Protein AF-A0A8K0LW72-F1 (afdb_monomer)

Foldseek 3Di:
DPDDPPPPAQDAWDADALALQLLVRDAAQDDCDDPSVSHHQEFDDPPQLCVVVVVVCCVVVVAPPRDADDCVVQQAPDDADRDSLQNGNQNDFWFNPCLRGCCVRPVVVVVVVGRGHRQKGKDKDKDADVVQLVCLVVVVDDQPCAQQNDNSRIGIWIKMWGFTKGQQVNVCVVVVHDSQVVLVCVCVVVPNPGVCSNVPPVRRIYRHSHGTDMDIHRPDPRCPPPPVDDDDDDDDDDCPDPPPPDDD

Structure (mmCIF, N/CA/C/O backbone):
data_AF-A0A8K0LW72-F1
#
_entry.id   AF-A0A8K0LW72-F1
#
loop_
_atom_site.group_PDB
_atom_site.id
_atom_site.type_symbol
_atom_site.label_atom_id
_atom_site.label_alt_id
_atom_site.label_comp_id
_atom_site.label_asym_id
_atom_site.label_entity_id
_atom_site.label_seq_id
_atom_site.pdbx_PDB_ins_code
_atom_site.Cartn_x
_atom_site.Cartn_y
_atom_site.Cartn_z
_atom_site.occupancy
_atom_site.B_iso_or_equiv
_atom_site.auth_seq_id
_atom_site.auth_comp_id
_atom_site.auth_asym_id
_atom_site.auth_atom_id
_atom_site.pdbx_PDB_model_num
ATOM 1 N N . LEU A 1 1 ? 22.027 7.246 -16.941 1.00 34.03 1 LEU A N 1
ATOM 2 C CA . LEU A 1 1 ? 22.374 5.876 -17.377 1.00 34.03 1 LEU A CA 1
ATOM 3 C C . LEU A 1 1 ? 21.959 4.897 -16.283 1.00 34.03 1 LEU A C 1
ATOM 5 O O . LEU A 1 1 ? 22.716 4.678 -15.352 1.00 34.03 1 LEU A O 1
ATOM 9 N N . THR A 1 2 ? 20.740 4.370 -16.348 1.00 42.34 2 THR A N 1
ATOM 10 C CA . THR A 1 2 ? 20.212 3.338 -15.430 1.00 42.34 2 THR A CA 1
ATOM 11 C C . THR A 1 2 ? 20.265 1.941 -16.051 1.00 42.34 2 THR A C 1
ATOM 13 O O . THR A 1 2 ? 19.521 1.049 -15.657 1.00 42.34 2 THR A O 1
ATOM 16 N N . THR A 1 3 ? 21.147 1.741 -17.028 1.00 42.56 3 THR A N 1
ATOM 17 C CA . THR A 1 3 ? 21.407 0.437 -17.630 1.00 42.56 3 THR A CA 1
ATOM 18 C C . THR A 1 3 ? 22.442 -0.282 -16.777 1.00 42.56 3 THR A C 1
ATOM 20 O O . THR A 1 3 ? 23.606 0.118 -16.726 1.00 42.56 3 THR A O 1
ATOM 23 N N . TYR A 1 4 ? 22.010 -1.323 -16.073 1.00 51.25 4 TYR A N 1
ATOM 24 C CA . TYR A 1 4 ? 22.925 -2.198 -15.346 1.00 51.25 4 TYR A CA 1
ATOM 25 C C . TYR A 1 4 ? 23.732 -3.032 -16.351 1.00 51.25 4 TYR A C 1
ATOM 27 O O . TYR A 1 4 ? 23.175 -3.441 -17.378 1.00 51.25 4 TYR A O 1
ATOM 35 N N . PRO A 1 5 ? 25.020 -3.318 -16.085 1.00 38.59 5 PRO A N 1
ATOM 36 C CA . PRO A 1 5 ? 25.795 -4.228 -16.922 1.00 38.59 5 PRO A CA 1
ATOM 37 C C . PRO A 1 5 ? 25.049 -5.567 -17.071 1.00 38.59 5 PRO A C 1
ATOM 39 O O . PRO A 1 5 ? 24.743 -6.215 -16.073 1.00 38.59 5 PRO A O 1
ATOM 42 N N . GLY A 1 6 ? 24.711 -5.961 -18.305 1.00 48.44 6 GLY A N 1
ATOM 43 C CA . GLY A 1 6 ? 24.022 -7.229 -18.603 1.00 48.44 6 GLY A CA 1
ATOM 44 C C . GLY A 1 6 ? 22.492 -7.177 -18.762 1.00 48.44 6 GLY A C 1
ATOM 45 O O . GLY A 1 6 ? 21.875 -8.225 -18.945 1.00 48.44 6 GLY A O 1
ATOM 46 N N . GLN A 1 7 ? 21.852 -6.000 -18.735 1.00 53.00 7 GLN A N 1
ATOM 47 C CA . GLN A 1 7 ? 20.421 -5.849 -19.059 1.00 53.00 7 GLN A CA 1
ATOM 48 C C . GLN A 1 7 ? 20.170 -5.836 -20.580 1.00 53.00 7 GLN A C 1
ATOM 50 O O . GLN A 1 7 ? 19.874 -4.797 -21.160 1.00 53.00 7 GLN A O 1
ATOM 55 N N . SER A 1 8 ? 20.296 -6.983 -21.247 1.00 48.81 8 SER A N 1
ATOM 56 C CA . SER A 1 8 ? 19.919 -7.131 -22.666 1.00 48.81 8 SER A CA 1
ATOM 57 C C . SER A 1 8 ? 18.513 -7.708 -22.879 1.00 48.81 8 SER A C 1
ATOM 59 O O . SER A 1 8 ? 18.006 -7.643 -23.994 1.00 48.81 8 SER A O 1
ATOM 61 N N . VAL A 1 9 ? 17.846 -8.214 -21.832 1.00 58.72 9 VAL A N 1
ATOM 62 C CA . VAL A 1 9 ? 16.457 -8.703 -21.903 1.00 58.72 9 VAL A CA 1
ATOM 63 C C . VAL A 1 9 ? 15.701 -8.280 -20.640 1.00 58.72 9 VAL A C 1
ATOM 65 O O . VAL A 1 9 ? 15.973 -8.784 -19.549 1.00 58.72 9 VAL A O 1
ATOM 68 N N . VAL A 1 10 ? 14.790 -7.317 -20.785 1.00 70.19 10 VAL A N 1
ATOM 69 C CA . VAL A 1 10 ? 13.800 -6.946 -19.762 1.00 70.19 10 VAL A CA 1
ATOM 70 C C . VAL A 1 10 ? 12.537 -7.754 -20.061 1.00 70.19 10 VAL A C 1
ATOM 72 O O . VAL A 1 10 ? 12.083 -7.749 -21.201 1.00 70.19 10 VAL A O 1
ATOM 75 N N . ASP A 1 11 ? 12.000 -8.464 -19.071 1.00 85.12 11 ASP A N 1
ATOM 76 C CA . ASP A 1 11 ? 10.839 -9.355 -19.223 1.00 85.12 11 ASP A CA 1
ATOM 77 C C . ASP A 1 11 ? 9.906 -9.182 -18.009 1.00 85.12 11 ASP A C 1
ATOM 79 O O . ASP A 1 11 ? 9.850 -10.042 -17.128 1.00 85.12 11 ASP A O 1
ATOM 83 N N . PRO A 1 12 ? 9.271 -8.004 -17.871 1.00 88.81 12 PRO A N 1
ATOM 84 C CA . PRO A 1 12 ? 8.519 -7.651 -16.676 1.00 88.81 12 PRO A CA 1
ATOM 85 C C . PRO A 1 12 ? 7.274 -8.533 -16.536 1.00 88.81 12 PRO A C 1
ATOM 87 O O . PRO A 1 12 ? 6.635 -8.885 -17.525 1.00 88.81 12 PRO A O 1
ATOM 90 N N . ILE A 1 13 ? 6.888 -8.860 -15.300 1.00 92.69 13 ILE A N 1
ATOM 91 C CA . ILE A 1 13 ? 5.618 -9.557 -15.059 1.00 92.69 13 ILE A CA 1
ATOM 92 C C . ILE A 1 13 ? 4.466 -8.639 -15.451 1.00 92.69 13 ILE A C 1
ATOM 94 O O . ILE A 1 13 ? 4.407 -7.486 -15.011 1.00 92.69 13 ILE A O 1
ATOM 98 N N . THR A 1 14 ? 3.542 -9.168 -16.252 1.00 92.75 14 THR A N 1
ATOM 99 C CA . THR A 1 14 ? 2.333 -8.460 -16.667 1.00 92.75 14 THR A CA 1
ATOM 100 C C . THR A 1 14 ? 1.543 -7.977 -15.454 1.00 92.75 14 THR A C 1
ATOM 102 O O . THR A 1 14 ? 1.341 -8.712 -14.490 1.00 92.75 14 THR A O 1
ATOM 105 N N . LEU A 1 15 ? 1.109 -6.720 -15.513 1.00 95.62 15 LEU A N 1
ATOM 106 C CA . LEU A 1 15 ? 0.407 -6.040 -14.436 1.00 95.62 15 LEU A CA 1
ATOM 107 C C . LEU A 1 15 ? -0.842 -5.357 -15.003 1.00 95.62 15 LEU A C 1
ATOM 109 O O . LEU A 1 15 ? -0.757 -4.274 -15.581 1.00 95.62 15 LEU A O 1
ATOM 113 N N . ASN A 1 16 ? -2.005 -5.981 -14.833 1.00 96.62 16 ASN A N 1
ATOM 114 C CA . ASN A 1 16 ? -3.273 -5.500 -15.386 1.00 96.62 16 ASN A CA 1
ATOM 115 C C . ASN A 1 16 ? -4.022 -4.645 -14.356 1.00 96.62 16 ASN A C 1
ATOM 117 O O . ASN A 1 16 ? -4.964 -5.121 -13.724 1.00 96.62 16 ASN A O 1
ATOM 121 N N . TRP A 1 17 ? -3.578 -3.399 -14.132 1.00 97.06 17 TRP A N 1
ATOM 122 C CA . TRP A 1 17 ? -4.161 -2.531 -13.096 1.00 97.06 17 TRP A CA 1
ATOM 123 C C . TRP A 1 17 ? -5.692 -2.454 -13.184 1.00 97.06 17 TRP A C 1
ATOM 125 O O . TRP A 1 17 ? -6.247 -2.160 -14.238 1.00 97.06 17 TRP A O 1
ATOM 135 N N . GLY A 1 18 ? -6.367 -2.699 -12.058 1.00 95.81 18 GLY A N 1
ATOM 136 C CA . GLY A 1 18 ? -7.826 -2.717 -11.978 1.00 95.81 18 GLY A CA 1
ATOM 137 C C . GLY A 1 18 ? -8.490 -4.040 -12.362 1.00 95.81 18 GLY A C 1
ATOM 138 O O . GLY A 1 18 ? -9.708 -4.089 -12.354 1.00 95.81 18 GLY A O 1
ATOM 139 N N . ALA A 1 19 ? -7.764 -5.119 -12.668 1.00 97.25 19 ALA A N 1
ATOM 140 C CA . ALA A 1 19 ? -8.394 -6.440 -12.735 1.00 97.25 19 ALA A CA 1
ATOM 141 C C . ALA A 1 19 ? -8.903 -6.874 -11.344 1.00 97.25 19 ALA A C 1
ATOM 143 O O . ALA A 1 19 ? -8.231 -6.664 -10.331 1.00 97.25 19 ALA A O 1
ATOM 144 N N . ALA A 1 20 ? -10.112 -7.444 -11.305 1.00 96.56 20 ALA A N 1
ATOM 145 C CA . ALA A 1 20 ? -10.777 -7.868 -10.070 1.00 96.56 20 ALA A CA 1
ATOM 146 C C . ALA A 1 20 ? -10.236 -9.198 -9.525 1.00 96.56 20 ALA A C 1
ATOM 148 O O . ALA A 1 20 ? -10.276 -9.424 -8.316 1.00 96.56 20 ALA A O 1
ATOM 149 N N . ASP A 1 21 ? -9.751 -10.066 -10.414 1.00 96.50 21 ASP A N 1
ATOM 150 C CA . ASP A 1 21 ? -9.071 -11.296 -10.039 1.00 96.50 21 ASP A CA 1
ATOM 151 C C . ASP A 1 21 ? -7.581 -11.009 -9.781 1.00 96.50 21 ASP A C 1
ATOM 153 O O . ASP A 1 21 ? -6.922 -10.406 -10.634 1.00 96.50 21 ASP A O 1
ATOM 157 N N . PRO A 1 22 ? -7.028 -11.397 -8.618 1.00 95.75 22 PRO A N 1
ATOM 158 C CA . PRO A 1 22 ? -5.644 -11.100 -8.285 1.00 95.75 22 PRO A CA 1
ATOM 159 C C . PRO A 1 22 ? -4.633 -11.814 -9.196 1.00 95.75 22 PRO A C 1
ATOM 161 O O . PRO A 1 22 ? -3.588 -11.236 -9.485 1.00 95.75 22 PRO A O 1
ATOM 164 N N . GLU A 1 23 ? -4.913 -13.025 -9.686 1.00 94.31 23 GLU A N 1
ATOM 165 C CA . GLU A 1 23 ? -3.999 -13.730 -10.594 1.00 94.31 23 GLU A CA 1
ATOM 166 C C . GLU A 1 23 ? -3.955 -13.041 -11.965 1.00 94.31 23 GLU A C 1
ATOM 168 O O . GLU A 1 23 ? -2.868 -12.781 -12.484 1.00 94.31 23 GLU A O 1
ATOM 173 N N . GLU A 1 24 ? -5.112 -12.649 -12.512 1.00 96.12 24 GLU A N 1
ATOM 174 C CA . GLU A 1 24 ? -5.193 -11.848 -13.745 1.00 96.12 24 GLU A CA 1
ATOM 175 C C . GLU A 1 24 ? -4.566 -10.457 -13.575 1.00 96.12 24 GLU A C 1
ATOM 177 O O . GLU A 1 24 ? -3.954 -9.917 -14.504 1.00 96.12 24 GLU A O 1
ATOM 182 N N . ARG A 1 25 ? -4.717 -9.866 -12.385 1.00 96.81 25 ARG A N 1
ATOM 183 C CA . ARG A 1 25 ? -4.144 -8.572 -12.002 1.00 96.81 25 ARG A CA 1
ATOM 184 C C . ARG A 1 25 ? -2.622 -8.618 -11.994 1.00 96.81 25 ARG A C 1
ATOM 186 O O . ARG A 1 25 ? -2.005 -7.648 -12.446 1.00 96.81 25 ARG A O 1
ATOM 193 N N . GLY A 1 26 ? -2.038 -9.702 -11.497 1.00 96.81 26 GLY A N 1
ATOM 194 C CA . GLY A 1 26 ? -0.599 -9.898 -11.351 1.00 96.81 26 GLY A CA 1
ATOM 195 C C . GLY A 1 26 ? 0.010 -9.153 -10.147 1.00 96.81 26 GLY A C 1
ATOM 196 O O . GLY A 1 26 ? -0.480 -8.086 -9.751 1.00 96.81 26 GLY A O 1
ATOM 197 N N . PRO A 1 27 ? 1.106 -9.681 -9.564 1.00 96.88 27 PRO A N 1
ATOM 198 C CA . PRO A 1 27 ? 1.748 -9.111 -8.385 1.00 96.88 27 PRO A CA 1
ATOM 199 C C . PRO A 1 27 ? 2.518 -7.832 -8.694 1.00 96.88 27 PRO A C 1
ATOM 201 O O . PRO A 1 27 ? 3.018 -7.623 -9.802 1.00 96.88 27 PRO A O 1
ATOM 204 N N . ILE A 1 28 ? 2.713 -7.018 -7.661 1.00 97.25 28 ILE A N 1
ATOM 205 C CA . ILE A 1 28 ? 3.617 -5.872 -7.711 1.00 97.25 28 ILE A CA 1
ATOM 206 C C . ILE A 1 28 ? 5.023 -6.326 -7.348 1.00 97.25 28 ILE A C 1
ATOM 208 O O . ILE A 1 28 ? 5.249 -6.933 -6.302 1.00 97.25 28 ILE A O 1
ATOM 212 N N . VAL A 1 29 ? 5.970 -6.023 -8.231 1.00 95.50 29 VAL A N 1
ATOM 213 C CA . VAL A 1 29 ? 7.351 -6.484 -8.133 1.00 95.50 29 VAL A CA 1
ATOM 214 C C . VAL A 1 29 ? 8.301 -5.318 -8.351 1.00 95.50 29 VAL A C 1
ATOM 216 O O . VAL A 1 29 ? 8.483 -4.832 -9.469 1.00 95.50 29 VAL A O 1
ATOM 219 N N . VAL A 1 30 ? 8.946 -4.893 -7.266 1.00 93.44 30 VAL A N 1
ATOM 220 C CA . VAL A 1 30 ? 9.911 -3.781 -7.268 1.00 93.44 30 VAL A CA 1
ATOM 221 C C . VAL A 1 30 ? 11.326 -4.218 -6.877 1.00 93.44 30 VAL A C 1
ATOM 223 O O . VAL A 1 30 ? 12.282 -3.505 -7.182 1.00 93.44 30 VAL A O 1
ATOM 226 N N . SER A 1 31 ? 11.483 -5.384 -6.235 1.00 88.94 31 SER A N 1
ATOM 227 C CA . SER A 1 31 ? 12.773 -5.849 -5.710 1.00 88.94 31 SER A CA 1
ATOM 228 C C . SER A 1 31 ? 13.835 -6.002 -6.801 1.00 88.94 31 SER A C 1
ATOM 230 O O . SER A 1 31 ? 13.558 -6.388 -7.937 1.00 88.94 31 SER A O 1
ATOM 232 N N . ARG A 1 32 ? 15.079 -5.678 -6.442 1.00 86.06 32 ARG A N 1
ATOM 233 C CA . ARG A 1 32 ? 16.225 -5.597 -7.361 1.00 86.06 32 ARG A CA 1
ATOM 234 C C . ARG A 1 32 ? 17.209 -6.757 -7.192 1.00 86.06 32 ARG A C 1
ATOM 236 O O . ARG A 1 32 ? 18.330 -6.667 -7.683 1.00 86.06 32 ARG A O 1
ATOM 243 N N . SER A 1 33 ? 16.806 -7.819 -6.498 1.00 83.44 33 SER A N 1
ATOM 244 C CA . SER A 1 33 ? 17.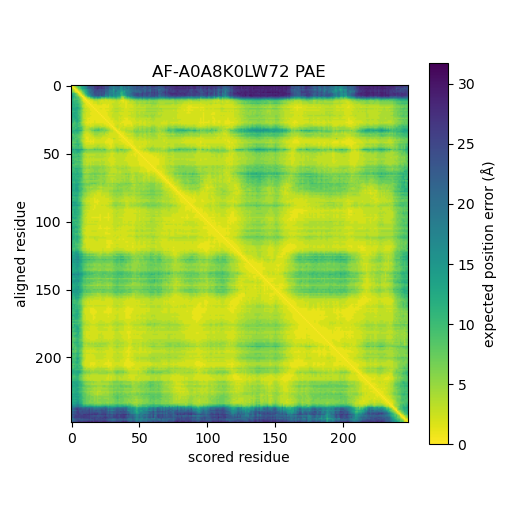648 -8.976 -6.189 1.00 83.44 33 SER A CA 1
ATOM 245 C C . SER A 1 33 ? 17.317 -10.192 -7.065 1.00 83.44 33 SER A C 1
ATOM 247 O O . SER A 1 33 ? 16.160 -10.440 -7.415 1.00 83.44 33 SER A O 1
ATOM 249 N N . GLY A 1 34 ? 18.353 -10.967 -7.409 1.00 84.56 34 GLY A N 1
ATOM 250 C CA . GLY A 1 34 ? 18.239 -12.257 -8.102 1.00 84.56 34 GLY A CA 1
ATOM 251 C C . GLY A 1 34 ? 17.390 -12.228 -9.380 1.00 84.56 34 GLY A C 1
ATOM 252 O O . GLY A 1 34 ? 17.442 -11.275 -10.160 1.00 84.56 34 GLY A O 1
ATOM 253 N N . GLU A 1 35 ? 16.578 -13.272 -9.565 1.00 82.50 35 GLU A N 1
ATOM 254 C CA . GLU A 1 35 ? 15.662 -13.438 -10.709 1.00 82.50 35 GLU A CA 1
ATOM 255 C C . GLU A 1 35 ? 14.638 -12.301 -10.837 1.00 82.50 35 GLU A C 1
ATOM 257 O O . GLU A 1 35 ? 14.197 -11.958 -11.936 1.00 82.50 35 GLU A O 1
ATOM 262 N N . THR A 1 36 ? 14.302 -11.653 -9.719 1.00 87.19 36 THR A N 1
ATOM 263 C CA . THR A 1 36 ? 13.314 -10.573 -9.670 1.00 87.19 36 THR A CA 1
ATOM 264 C C . THR A 1 36 ? 13.749 -9.357 -10.483 1.00 87.19 36 THR A C 1
ATOM 266 O O . THR A 1 36 ? 12.906 -8.678 -11.068 1.00 87.19 36 THR A O 1
ATOM 269 N N . LEU A 1 37 ? 15.059 -9.103 -10.601 1.00 87.19 37 LEU A N 1
ATOM 270 C CA . LEU A 1 37 ? 15.600 -7.905 -11.250 1.00 87.19 37 LEU A CA 1
ATOM 271 C C . LEU A 1 37 ? 15.099 -7.713 -12.694 1.00 87.19 37 LEU A C 1
ATOM 273 O O . LEU A 1 37 ? 14.863 -6.578 -13.109 1.00 87.19 37 LEU A O 1
ATOM 277 N N . LYS A 1 38 ? 14.920 -8.804 -13.452 1.00 88.50 38 LYS A N 1
ATOM 278 C CA . LYS A 1 38 ? 14.441 -8.772 -14.850 1.00 88.50 38 LYS A CA 1
ATOM 279 C C . LYS A 1 38 ? 12.915 -8.747 -14.970 1.00 88.50 38 LYS A C 1
ATOM 281 O O . LYS A 1 38 ? 12.407 -8.423 -16.039 1.00 88.50 38 LYS A O 1
ATOM 286 N N . LYS A 1 39 ? 12.220 -9.081 -13.880 1.00 92.00 39 LYS A N 1
ATOM 287 C CA . LYS A 1 39 ? 10.771 -9.296 -13.788 1.00 92.00 39 LYS A CA 1
ATOM 288 C C . LYS A 1 39 ? 10.008 -8.115 -13.167 1.00 92.00 39 LYS A C 1
ATOM 290 O O . LYS A 1 39 ? 8.783 -8.163 -13.085 1.00 92.00 39 LYS A O 1
ATOM 295 N N . ARG A 1 40 ? 10.714 -7.059 -12.741 1.00 93.56 40 ARG A N 1
ATOM 296 C CA . ARG A 1 40 ? 10.138 -5.864 -12.100 1.00 93.56 40 ARG A CA 1
ATOM 297 C C . ARG A 1 40 ? 9.102 -5.170 -12.982 1.00 93.56 40 ARG A C 1
ATOM 299 O O . ARG A 1 40 ? 9.372 -4.883 -14.146 1.00 93.56 40 ARG A O 1
ATOM 306 N N . ASN A 1 41 ? 7.978 -4.804 -12.379 1.00 95.94 41 ASN A N 1
ATOM 307 C CA . ASN A 1 41 ? 6.898 -4.030 -12.995 1.00 95.94 41 ASN A CA 1
ATOM 308 C C . ASN A 1 41 ? 6.537 -2.770 -12.185 1.00 95.94 41 ASN A C 1
ATOM 310 O O . ASN A 1 41 ? 5.500 -2.153 -12.427 1.00 95.94 41 ASN A O 1
ATOM 314 N N . ALA A 1 42 ? 7.400 -2.379 -11.244 1.00 97.19 42 ALA A N 1
ATOM 315 C CA . ALA A 1 42 ? 7.252 -1.174 -10.445 1.00 97.19 42 ALA A CA 1
ATOM 316 C C . ALA A 1 42 ? 8.592 -0.451 -10.217 1.00 97.19 42 ALA A C 1
ATOM 318 O O . ALA A 1 42 ? 9.669 -1.058 -10.151 1.00 97.19 42 ALA A O 1
ATOM 319 N N . ILE A 1 43 ? 8.503 0.8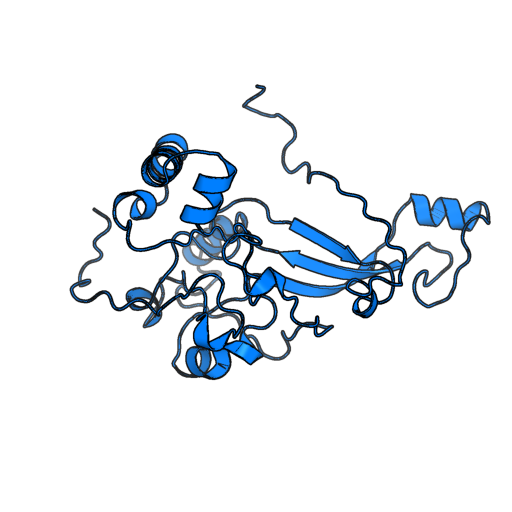69 -10.072 1.00 96.19 43 ILE A N 1
ATOM 320 C CA . ILE A 1 43 ? 9.589 1.786 -9.708 1.00 96.19 43 ILE A CA 1
ATOM 321 C C . ILE A 1 43 ? 9.579 1.969 -8.184 1.00 96.19 43 ILE A C 1
ATOM 323 O O . ILE A 1 43 ? 8.519 1.895 -7.568 1.00 96.19 43 ILE A O 1
ATOM 327 N N . GLY A 1 44 ? 10.730 2.247 -7.570 1.00 94.56 44 GLY A N 1
ATOM 328 C CA . GLY A 1 44 ? 10.810 2.561 -6.140 1.00 94.56 44 GLY A CA 1
ATOM 329 C C . GLY A 1 44 ? 11.484 1.470 -5.316 1.00 94.56 44 GLY A C 1
ATOM 330 O O . GLY A 1 44 ? 12.410 0.804 -5.788 1.00 94.56 44 GLY A O 1
ATOM 331 N N . ALA A 1 45 ? 11.020 1.305 -4.080 1.00 92.62 45 ALA A N 1
ATOM 332 C CA . ALA A 1 45 ? 11.423 0.244 -3.165 1.00 92.62 45 ALA A CA 1
ATOM 333 C C . ALA A 1 45 ? 10.273 -0.080 -2.201 1.00 92.62 45 ALA A C 1
ATOM 335 O O . ALA A 1 45 ? 9.440 0.780 -1.936 1.00 92.62 45 ALA A O 1
ATOM 336 N N . HIS A 1 46 ? 10.259 -1.300 -1.663 1.00 91.50 46 HIS A N 1
ATOM 337 C CA . HIS A 1 46 ? 9.396 -1.640 -0.531 1.00 91.50 46 HIS A CA 1
ATOM 338 C C . HIS A 1 46 ? 9.923 -1.036 0.776 1.00 91.50 46 HIS A C 1
ATOM 340 O O . HIS A 1 46 ? 11.128 -0.824 0.941 1.00 91.50 46 HIS A O 1
ATOM 346 N N . GLY A 1 47 ? 9.022 -0.874 1.739 1.00 87.62 47 GLY A N 1
ATOM 347 C CA . GLY A 1 47 ? 9.288 -0.327 3.062 1.00 87.62 47 GLY A CA 1
ATOM 348 C C . GLY A 1 47 ? 9.129 1.190 3.150 1.00 87.62 47 GLY A C 1
ATOM 349 O O . GLY A 1 47 ? 9.511 1.747 4.173 1.00 87.62 47 GLY A O 1
ATOM 350 N N . GLY A 1 48 ? 8.594 1.863 2.124 1.00 85.50 48 GLY A N 1
ATOM 351 C CA . GLY A 1 48 ? 8.369 3.313 2.123 1.00 85.50 48 GLY A CA 1
ATOM 352 C C . GLY A 1 48 ? 9.582 4.108 2.624 1.00 85.50 48 GLY A C 1
ATOM 353 O O . GLY A 1 48 ? 10.713 3.904 2.169 1.00 85.50 48 GLY A O 1
ATOM 354 N N . SER A 1 49 ? 9.364 4.978 3.613 1.00 83.12 49 SER A N 1
ATOM 355 C CA . SER A 1 49 ? 10.424 5.755 4.279 1.00 83.12 49 SER A CA 1
ATOM 356 C C . SER A 1 49 ? 11.476 4.895 5.002 1.00 83.12 49 SER A C 1
ATOM 358 O O . SER A 1 49 ? 12.623 5.319 5.144 1.00 83.12 49 SER A O 1
ATOM 360 N N . TYR A 1 50 ? 11.149 3.658 5.395 1.00 87.81 50 TYR A N 1
ATOM 361 C CA . TYR A 1 50 ? 12.100 2.728 6.012 1.00 87.81 50 TYR A CA 1
ATOM 362 C C . TYR A 1 50 ? 13.070 2.072 5.025 1.00 87.81 50 TYR A C 1
ATOM 364 O O . TYR A 1 50 ? 14.058 1.468 5.452 1.00 87.81 50 TYR A O 1
ATOM 372 N N . SER A 1 51 ? 12.838 2.197 3.714 1.00 90.69 51 SER A N 1
ATOM 373 C CA . SER A 1 51 ? 13.724 1.630 2.687 1.00 90.69 51 SER A CA 1
ATOM 374 C C . SER A 1 51 ? 15.172 2.130 2.809 1.00 90.69 51 SER A C 1
ATOM 376 O O . SER A 1 51 ? 16.110 1.364 2.586 1.00 90.69 51 SER A O 1
ATOM 378 N N . VAL A 1 52 ? 15.369 3.377 3.253 1.00 91.69 52 VAL A N 1
ATOM 379 C CA . VAL A 1 52 ? 16.697 3.957 3.506 1.00 91.69 52 VAL A CA 1
ATOM 380 C C . VAL A 1 52 ? 17.399 3.252 4.669 1.00 91.69 52 VAL A C 1
ATOM 382 O O . VAL A 1 52 ? 18.567 2.891 4.548 1.00 91.69 52 VAL A O 1
ATOM 385 N N . TYR A 1 53 ? 16.696 2.986 5.773 1.00 92.56 53 TYR A N 1
ATOM 386 C CA . TYR A 1 53 ? 17.266 2.247 6.905 1.00 92.56 53 TYR A CA 1
ATOM 387 C C . TYR A 1 53 ? 17.589 0.799 6.537 1.00 92.56 53 TYR A C 1
ATOM 389 O O . TYR A 1 53 ? 18.610 0.273 6.971 1.00 92.56 53 TYR A O 1
ATOM 397 N N . ASN A 1 54 ? 16.764 0.170 5.695 1.00 91.06 54 ASN A N 1
ATOM 398 C CA . ASN A 1 54 ? 17.062 -1.157 5.161 1.00 91.06 54 ASN A CA 1
ATOM 399 C C . ASN A 1 54 ? 18.368 -1.145 4.345 1.00 91.06 54 ASN A C 1
ATOM 401 O O . ASN A 1 54 ? 19.244 -1.976 4.574 1.00 91.06 54 ASN A O 1
ATOM 405 N N . ALA A 1 55 ? 18.546 -0.154 3.465 1.00 92.69 55 ALA A N 1
ATOM 406 C CA . ALA A 1 55 ? 19.780 0.004 2.699 1.00 92.69 55 ALA A CA 1
ATOM 407 C C . ALA A 1 55 ? 21.008 0.223 3.601 1.00 92.69 55 ALA A C 1
ATOM 409 O O . ALA A 1 55 ? 22.063 -0.354 3.339 1.00 92.69 55 ALA A O 1
ATOM 410 N N . LEU A 1 56 ? 20.873 1.007 4.678 1.00 95.75 56 LEU A N 1
ATOM 411 C CA . LEU A 1 56 ? 21.944 1.203 5.660 1.00 95.75 56 LEU A CA 1
ATOM 412 C C . LEU A 1 56 ? 22.289 -0.088 6.407 1.00 95.75 56 LEU A C 1
ATOM 414 O O . LEU A 1 56 ? 23.470 -0.375 6.555 1.00 95.75 56 LEU A O 1
ATOM 418 N N . ALA A 1 57 ? 21.292 -0.881 6.808 1.00 94.62 57 ALA A N 1
ATOM 419 C CA . ALA A 1 57 ? 21.513 -2.180 7.447 1.00 94.62 57 ALA A CA 1
ATOM 420 C C . ALA A 1 57 ? 22.235 -3.170 6.516 1.00 94.62 57 ALA A C 1
ATOM 422 O O . ALA A 1 57 ? 23.081 -3.945 6.955 1.00 94.62 57 ALA A O 1
ATOM 423 N N . ILE A 1 58 ? 21.947 -3.129 5.210 1.00 93.06 58 ILE A N 1
ATOM 424 C CA . ILE A 1 58 ? 22.696 -3.920 4.223 1.00 93.06 58 ILE A CA 1
ATOM 425 C C . ILE A 1 58 ? 24.136 -3.413 4.103 1.00 93.06 58 ILE A C 1
ATOM 427 O O . ILE A 1 58 ? 25.075 -4.207 4.083 1.00 93.06 58 ILE A O 1
ATOM 431 N N . ALA A 1 59 ? 24.329 -2.094 4.045 1.00 95.50 59 ALA A N 1
ATOM 432 C CA . ALA A 1 59 ? 25.652 -1.490 3.926 1.00 95.50 59 ALA A CA 1
ATOM 433 C C . ALA A 1 59 ? 26.532 -1.710 5.172 1.00 95.50 59 ALA A C 1
ATOM 435 O O . ALA A 1 59 ? 27.743 -1.869 5.029 1.00 95.50 59 ALA A O 1
ATOM 436 N N . SER A 1 60 ? 25.943 -1.742 6.373 1.00 96.88 60 SER A N 1
ATOM 437 C CA . SER A 1 60 ? 26.644 -2.057 7.627 1.00 96.88 60 SER A CA 1
ATOM 438 C C . SER A 1 60 ? 26.936 -3.551 7.799 1.00 96.88 60 SER A C 1
ATOM 440 O O . SER A 1 60 ? 27.762 -3.908 8.636 1.00 96.88 60 SER A O 1
ATOM 442 N N . GLY A 1 61 ? 26.303 -4.417 7.000 1.00 95.00 61 GLY A N 1
ATOM 443 C CA . GLY A 1 61 ? 26.420 -5.873 7.096 1.00 95.00 61 GLY A CA 1
ATOM 444 C C . GLY A 1 61 ? 25.458 -6.522 8.097 1.00 95.00 61 GLY A C 1
ATOM 445 O O . GLY A 1 61 ? 25.531 -7.733 8.296 1.00 95.00 61 GLY A O 1
ATOM 446 N N . ASP A 1 62 ? 24.542 -5.754 8.692 1.00 95.94 62 ASP A N 1
ATOM 447 C CA . ASP A 1 62 ? 23.522 -6.259 9.622 1.00 95.94 62 ASP A CA 1
ATOM 448 C C . ASP A 1 62 ? 22.394 -7.022 8.903 1.00 95.94 62 ASP A C 1
ATOM 450 O O . ASP A 1 62 ? 21.683 -7.820 9.518 1.00 95.94 62 ASP A O 1
ATOM 454 N N . LEU A 1 63 ? 22.224 -6.796 7.593 1.00 92.69 63 LEU A N 1
ATOM 455 C CA . LEU A 1 63 ? 21.262 -7.497 6.743 1.00 92.69 63 LEU A CA 1
ATOM 456 C C . LEU A 1 63 ? 21.937 -7.995 5.448 1.00 92.69 63 LEU A C 1
ATOM 458 O O . LEU A 1 63 ? 22.655 -7.230 4.805 1.00 92.69 63 LEU A O 1
ATOM 462 N N . PRO A 1 64 ? 21.717 -9.249 5.007 1.00 91.00 64 PRO A N 1
ATOM 463 C CA . PRO A 1 64 ? 22.316 -9.724 3.765 1.00 91.00 64 PRO A CA 1
ATOM 464 C C . PRO A 1 64 ? 21.698 -9.025 2.532 1.00 91.00 64 PRO A C 1
ATOM 466 O O . PRO A 1 64 ? 20.492 -8.762 2.522 1.00 91.00 64 PRO A O 1
ATOM 469 N N . PRO A 1 65 ? 22.472 -8.748 1.460 1.00 86.62 65 PRO A N 1
ATOM 470 C CA . PRO A 1 65 ? 21.967 -8.068 0.257 1.00 86.62 65 PRO A CA 1
ATOM 471 C C . PRO A 1 65 ? 20.835 -8.800 -0.477 1.00 86.62 65 PRO A C 1
ATOM 473 O O . PRO A 1 65 ? 20.040 -8.180 -1.182 1.00 86.62 65 PRO A O 1
ATOM 476 N N . ASP A 1 66 ? 20.769 -10.122 -0.336 1.00 84.62 66 ASP A N 1
ATOM 477 C CA . ASP A 1 66 ? 19.744 -10.997 -0.902 1.00 84.62 66 ASP A CA 1
ATOM 478 C C . ASP A 1 66 ? 18.674 -11.396 0.126 1.00 84.62 66 ASP A C 1
ATOM 480 O O . ASP A 1 66 ? 17.925 -12.348 -0.101 1.00 84.62 66 ASP A O 1
ATOM 484 N N . PHE A 1 67 ? 18.566 -10.657 1.239 1.00 86.69 67 PHE A N 1
ATOM 485 C CA . PHE A 1 67 ? 17.561 -10.899 2.267 1.00 86.69 67 PHE A CA 1
ATOM 486 C C . PHE A 1 67 ? 16.149 -10.981 1.678 1.00 86.69 67 PHE A C 1
ATOM 488 O O . PHE A 1 67 ? 15.625 -10.019 1.098 1.00 86.69 67 PHE A O 1
ATOM 495 N N . LYS A 1 68 ? 15.506 -12.126 1.918 1.00 84.00 68 LYS A N 1
ATOM 496 C CA . LYS A 1 68 ? 14.094 -12.367 1.634 1.00 84.00 68 LYS A CA 1
ATOM 497 C C . LYS A 1 68 ? 13.338 -12.525 2.952 1.00 84.00 68 LYS A C 1
ATOM 499 O O . LYS A 1 68 ? 13.726 -13.374 3.757 1.00 84.00 68 LYS A O 1
ATOM 504 N N . PRO A 1 69 ? 12.273 -11.740 3.183 1.00 86.44 69 PRO A N 1
ATOM 505 C CA . PRO A 1 69 ? 11.413 -11.947 4.337 1.00 86.44 69 PRO A CA 1
ATOM 506 C C . PRO A 1 69 ? 10.782 -13.345 4.321 1.00 86.44 69 PRO A C 1
ATOM 508 O O . PRO A 1 69 ? 10.439 -13.875 3.265 1.00 86.44 69 PRO A O 1
ATOM 511 N N . ASP A 1 70 ? 10.596 -13.921 5.506 1.00 87.69 70 ASP A N 1
ATOM 512 C CA . ASP A 1 70 ? 9.840 -15.158 5.684 1.00 87.69 70 ASP A CA 1
ATOM 513 C C . ASP A 1 70 ? 8.352 -14.834 5.874 1.00 87.69 70 ASP A C 1
ATOM 515 O O . ASP A 1 70 ? 7.973 -14.165 6.835 1.00 87.69 70 ASP A O 1
ATOM 519 N N . PHE A 1 71 ? 7.512 -15.317 4.958 1.00 87.94 71 PHE A N 1
ATOM 520 C CA . PHE A 1 71 ? 6.060 -15.108 4.979 1.00 87.94 71 PHE A CA 1
ATOM 521 C C . PHE A 1 71 ? 5.276 -16.270 5.613 1.00 87.94 71 PHE A C 1
ATOM 523 O O . PHE A 1 71 ? 4.050 -16.360 5.487 1.00 87.94 71 PHE A O 1
ATOM 530 N N . ARG A 1 72 ? 5.948 -17.196 6.310 1.00 86.69 72 ARG A N 1
ATOM 531 C CA . ARG A 1 72 ? 5.255 -18.212 7.113 1.00 86.69 72 ARG A CA 1
ATOM 532 C C . ARG A 1 72 ? 4.435 -17.531 8.208 1.00 86.69 72 ARG A C 1
ATOM 534 O O . ARG A 1 72 ? 4.956 -16.745 8.991 1.00 86.69 72 ARG A O 1
ATOM 541 N N . ASN A 1 73 ? 3.152 -17.881 8.287 1.00 86.31 73 ASN A N 1
ATOM 542 C CA . ASN A 1 73 ? 2.201 -17.344 9.268 1.00 86.31 73 ASN A CA 1
ATOM 543 C C . ASN A 1 73 ? 2.016 -15.815 9.215 1.00 86.31 73 ASN A C 1
ATOM 545 O O . ASN A 1 73 ? 1.621 -15.211 10.210 1.00 86.31 73 ASN A O 1
ATOM 549 N N . THR A 1 74 ? 2.277 -15.181 8.066 1.00 87.62 74 THR A N 1
ATOM 550 C CA . THR A 1 74 ? 2.026 -13.743 7.860 1.00 87.62 74 THR A CA 1
ATOM 551 C C . THR A 1 74 ? 0.693 -13.476 7.160 1.00 87.62 74 THR A C 1
ATOM 553 O O . THR A 1 74 ? 0.498 -12.395 6.605 1.00 87.62 74 THR A O 1
ATOM 556 N N . GLN A 1 75 ? -0.216 -14.459 7.129 1.00 88.94 75 GLN A N 1
ATOM 557 C CA . GLN A 1 75 ? -1.569 -14.249 6.614 1.00 88.94 75 GLN A CA 1
ATOM 558 C C . GLN A 1 75 ? -2.300 -13.223 7.493 1.00 88.94 75 GLN A C 1
ATOM 560 O O . GLN A 1 75 ? -2.060 -13.165 8.704 1.00 88.94 75 GLN A O 1
ATOM 565 N N . PRO A 1 76 ? -3.198 -12.413 6.913 1.00 91.19 76 PRO A N 1
ATOM 566 C CA . PRO A 1 76 ? -3.922 -11.413 7.677 1.00 91.19 76 PRO A CA 1
ATOM 567 C C . PRO A 1 76 ? -4.775 -12.074 8.767 1.00 91.19 76 PRO A C 1
ATOM 569 O O . PRO A 1 76 ? -5.357 -13.140 8.572 1.00 91.19 76 PRO A O 1
ATOM 572 N N . THR A 1 77 ? -4.888 -11.417 9.925 1.00 90.75 77 THR A N 1
ATOM 573 C CA . THR A 1 77 ? -5.697 -11.933 11.054 1.00 90.75 77 THR A CA 1
ATOM 574 C C . THR A 1 77 ? -7.209 -11.916 10.792 1.00 90.75 77 THR A C 1
ATOM 576 O O . THR A 1 77 ? -7.986 -12.424 11.608 1.00 90.75 77 THR A O 1
ATOM 579 N N . PHE A 1 78 ? -7.609 -11.323 9.666 1.00 90.38 78 PHE A N 1
ATOM 580 C CA . PHE A 1 78 ? -8.963 -11.264 9.148 1.00 90.38 78 PHE A CA 1
ATOM 581 C C . PHE A 1 78 ? -8.939 -11.259 7.607 1.00 90.38 78 PHE A C 1
ATOM 583 O O . PHE A 1 78 ? -8.125 -10.553 7.012 1.00 90.38 78 PHE A O 1
ATOM 590 N N . ASP A 1 79 ? -9.825 -12.032 6.972 1.00 89.50 79 ASP A N 1
ATOM 591 C CA . ASP A 1 79 ? -9.957 -12.114 5.509 1.00 89.50 79 ASP A CA 1
ATOM 592 C C . ASP A 1 79 ? -11.051 -11.145 5.041 1.00 89.50 79 ASP A C 1
ATOM 594 O O . ASP A 1 79 ? -12.244 -11.428 5.162 1.00 89.50 79 ASP A O 1
ATOM 598 N N . PHE A 1 80 ? -10.649 -9.966 4.561 1.00 90.44 80 PHE A N 1
ATOM 599 C CA . PHE A 1 80 ? -11.599 -8.964 4.081 1.00 90.44 80 PHE A CA 1
ATOM 600 C C . PHE A 1 80 ? -12.253 -9.423 2.770 1.00 90.44 80 PHE A C 1
ATOM 602 O O . PHE A 1 80 ? -11.541 -9.817 1.844 1.00 90.44 80 PHE A O 1
ATOM 609 N N . PRO A 1 81 ? -13.591 -9.326 2.641 1.00 90.81 81 PRO A N 1
ATOM 610 C CA . PRO A 1 81 ? -14.256 -9.662 1.392 1.00 90.81 81 PRO A CA 1
ATOM 611 C C . PRO A 1 81 ? -13.828 -8.694 0.287 1.00 90.81 81 PRO A C 1
ATOM 613 O O . PRO A 1 81 ? -13.800 -7.475 0.498 1.00 90.81 81 PRO A O 1
ATOM 616 N N . ILE A 1 82 ? -13.548 -9.245 -0.897 1.00 91.06 82 ILE A N 1
ATOM 617 C CA . ILE A 1 82 ? -13.238 -8.461 -2.096 1.00 91.06 82 ILE A CA 1
ATOM 618 C C . ILE A 1 82 ? -14.381 -7.483 -2.359 1.00 91.06 82 ILE A C 1
ATOM 620 O O . ILE A 1 82 ? -15.552 -7.862 -2.391 1.00 91.06 82 ILE A O 1
ATOM 624 N N . GLN A 1 83 ? -14.028 -6.216 -2.559 1.00 93.50 83 GLN A N 1
ATOM 625 C CA . GLN A 1 83 ? -14.984 -5.168 -2.895 1.00 93.50 83 GLN A CA 1
ATOM 626 C C . GLN A 1 83 ? -14.961 -4.900 -4.402 1.00 93.50 83 GLN A C 1
ATOM 628 O O . GLN A 1 83 ? -13.875 -4.868 -4.982 1.00 93.50 83 GLN A O 1
ATOM 633 N N . PRO A 1 84 ? -16.108 -4.596 -5.043 1.00 94.38 84 PRO A N 1
ATOM 634 C CA . PRO A 1 84 ? -16.146 -4.254 -6.468 1.00 94.38 84 PRO A CA 1
ATOM 635 C C . PRO A 1 84 ? -15.177 -3.127 -6.857 1.00 94.38 84 PRO A C 1
ATOM 637 O O . PRO A 1 84 ? -14.592 -3.153 -7.933 1.00 94.38 84 PRO A O 1
ATOM 640 N N . ALA A 1 85 ? -14.944 -2.168 -5.953 1.00 95.12 85 ALA A N 1
ATOM 641 C CA . ALA A 1 85 ? -14.016 -1.059 -6.173 1.00 95.12 85 ALA A CA 1
ATOM 642 C C . ALA A 1 85 ? -12.536 -1.479 -6.291 1.00 95.12 85 ALA A C 1
ATOM 644 O O . ALA A 1 85 ? -11.728 -0.679 -6.756 1.00 95.12 85 ALA A O 1
ATOM 645 N N . TRP A 1 86 ? -12.161 -2.692 -5.863 1.00 95.25 86 TRP A N 1
ATOM 646 C CA . TRP A 1 86 ? -10.790 -3.205 -6.000 1.00 95.25 86 TRP A CA 1
ATOM 647 C C . TRP A 1 86 ? -10.459 -3.560 -7.454 1.00 95.25 86 TRP A C 1
ATOM 649 O O . TRP A 1 86 ? -9.310 -3.424 -7.866 1.00 95.25 86 TRP A O 1
ATOM 659 N N . GLY A 1 87 ? -11.475 -3.952 -8.227 1.00 96.00 87 GLY A N 1
ATOM 660 C CA . GLY A 1 87 ? -11.396 -4.241 -9.659 1.00 96.00 87 GLY A CA 1
ATOM 661 C C . GLY A 1 87 ? -11.783 -3.058 -10.552 1.00 96.00 87 GLY A C 1
ATOM 662 O O . GLY A 1 87 ? -12.284 -3.260 -11.653 1.00 96.00 87 GLY A O 1
ATOM 663 N N . ASP A 1 88 ? -11.630 -1.821 -10.075 1.00 95.31 88 ASP A N 1
ATOM 664 C CA . ASP A 1 88 ? -11.852 -0.619 -10.880 1.00 95.31 88 ASP A CA 1
ATOM 665 C C . ASP A 1 88 ? -10.567 0.210 -10.901 1.00 95.31 88 ASP A C 1
ATOM 667 O O . ASP A 1 88 ? -10.144 0.780 -9.889 1.00 95.31 88 ASP A O 1
ATOM 671 N N . ALA A 1 89 ? -9.959 0.300 -12.086 1.00 93.56 89 ALA A N 1
ATOM 672 C CA . ALA A 1 89 ? -8.693 0.992 -12.308 1.00 93.56 89 ALA A CA 1
ATOM 673 C C . ALA A 1 89 ? -8.715 2.482 -11.915 1.00 93.56 89 ALA A C 1
ATOM 675 O O . ALA A 1 89 ? -7.659 3.072 -11.694 1.00 93.56 89 ALA A O 1
ATOM 676 N N . SER A 1 90 ? -9.897 3.098 -11.823 1.00 94.81 90 SER A N 1
ATOM 677 C CA . SER A 1 90 ? -10.067 4.517 -11.500 1.00 94.81 90 SER A CA 1
ATOM 678 C C . SER A 1 90 ? -10.319 4.792 -10.013 1.00 94.81 90 SER A C 1
ATOM 680 O O . SER A 1 90 ? -10.107 5.919 -9.547 1.00 94.81 90 SER A O 1
ATOM 682 N N . LYS A 1 91 ? -10.777 3.795 -9.242 1.00 96.62 91 LYS A N 1
ATOM 683 C CA . LYS A 1 91 ? -11.230 3.991 -7.851 1.00 96.62 91 LYS A CA 1
ATOM 684 C C . LYS A 1 91 ? -10.073 3.995 -6.867 1.00 96.62 91 LYS A C 1
ATOM 686 O O . LYS A 1 91 ? -9.990 4.911 -6.044 1.00 96.62 91 LYS A O 1
ATOM 691 N N . ILE A 1 92 ? -9.178 3.018 -6.988 1.00 96.12 92 ILE A N 1
ATOM 692 C CA . ILE A 1 92 ? -8.000 2.863 -6.136 1.00 96.12 92 ILE A CA 1
ATOM 693 C C . ILE A 1 92 ? -6.761 3.043 -7.013 1.00 96.12 92 ILE A C 1
ATOM 695 O O . ILE A 1 92 ? -6.492 2.227 -7.887 1.00 96.12 92 ILE A O 1
ATOM 699 N N . VAL A 1 93 ? -6.028 4.140 -6.798 1.00 97.50 93 VAL A N 1
ATOM 700 C CA . VAL A 1 93 ? -4.859 4.520 -7.623 1.00 97.50 93 VAL A CA 1
ATOM 701 C C . VAL A 1 93 ? -3.593 4.785 -6.805 1.00 97.50 93 VAL A C 1
ATOM 703 O O . VAL A 1 93 ? -2.550 5.062 -7.381 1.00 97.50 93 VAL A O 1
ATOM 706 N N . ALA A 1 94 ? -3.681 4.724 -5.474 1.00 96.31 94 ALA A N 1
ATOM 707 C CA . ALA A 1 94 ? -2.582 5.026 -4.548 1.00 96.31 94 ALA A CA 1
ATOM 708 C C . ALA A 1 94 ? -2.358 3.924 -3.490 1.00 96.31 94 ALA A C 1
ATOM 710 O O . ALA A 1 94 ? -1.635 4.128 -2.517 1.00 96.31 94 ALA A O 1
ATOM 711 N N . MET A 1 95 ? -2.978 2.756 -3.679 1.00 96.25 95 MET A N 1
ATOM 712 C CA . MET A 1 95 ? -2.876 1.586 -2.809 1.00 96.25 95 MET A CA 1
ATOM 713 C C . MET A 1 95 ? -3.006 0.312 -3.652 1.00 96.25 95 MET A C 1
ATOM 715 O O . MET A 1 95 ? -3.750 0.296 -4.631 1.00 96.25 95 MET A O 1
ATOM 719 N N . ASP A 1 96 ? -2.326 -0.761 -3.252 1.00 96.56 96 ASP A N 1
ATOM 720 C CA . ASP A 1 96 ? -2.534 -2.104 -3.800 1.00 96.56 96 ASP A CA 1
ATOM 721 C C . ASP A 1 96 ? -3.590 -2.854 -2.968 1.00 96.56 96 ASP A C 1
ATOM 723 O O . ASP A 1 96 ? -3.293 -3.261 -1.843 1.00 96.56 96 ASP A O 1
ATOM 727 N N . PRO A 1 97 ? -4.818 -3.061 -3.482 1.00 95.62 97 PRO A N 1
ATOM 728 C CA . PRO A 1 97 ? -5.874 -3.715 -2.715 1.00 95.62 97 PRO A CA 1
ATOM 729 C C . PRO A 1 97 ? -5.578 -5.192 -2.410 1.00 95.62 97 PRO A C 1
ATOM 731 O O . PRO A 1 97 ? -6.105 -5.717 -1.431 1.00 95.62 97 PRO A O 1
ATOM 734 N N . PHE A 1 98 ? -4.718 -5.868 -3.181 1.00 96.75 98 PHE A N 1
ATOM 735 C CA . PHE A 1 98 ? -4.396 -7.292 -2.996 1.00 96.75 98 PHE A CA 1
ATOM 736 C C . PHE A 1 98 ? -3.137 -7.528 -2.154 1.00 96.75 98 PHE A C 1
ATOM 738 O O . PHE A 1 98 ? -2.852 -8.659 -1.750 1.00 96.75 98 PHE A O 1
ATOM 745 N N . GLY A 1 99 ? -2.417 -6.459 -1.813 1.00 95.81 99 GLY A N 1
ATOM 746 C CA . GLY A 1 99 ? -1.147 -6.508 -1.095 1.00 95.81 99 GLY A CA 1
ATOM 747 C C . GLY A 1 99 ? -1.209 -7.023 0.344 1.00 95.81 99 GLY A C 1
ATOM 748 O O . GLY A 1 99 ? -0.167 -7.179 0.977 1.00 95.81 99 GLY A O 1
ATOM 749 N N . HIS A 1 100 ? -2.407 -7.307 0.861 1.00 95.38 100 HIS A N 1
ATOM 750 C CA . HIS A 1 100 ? -2.641 -7.836 2.206 1.00 95.38 100 HIS A CA 1
ATOM 751 C C . HIS A 1 100 ? -2.454 -9.355 2.324 1.00 95.38 100 HIS A C 1
ATOM 753 O O . HIS A 1 100 ? -2.332 -9.864 3.437 1.00 95.38 100 HIS A O 1
ATOM 759 N N . ASN A 1 101 ? -2.467 -10.101 1.211 1.00 94.56 101 ASN A N 1
ATOM 760 C CA . ASN A 1 101 ? -2.386 -11.566 1.251 1.00 94.56 101 ASN A CA 1
ATOM 761 C C . ASN A 1 101 ? -1.639 -12.170 0.049 1.00 94.56 101 ASN A C 1
ATOM 763 O O . ASN A 1 101 ? -2.144 -13.032 -0.672 1.00 94.56 101 ASN A O 1
ATOM 767 N N . ILE A 1 102 ? -0.393 -11.740 -0.150 1.00 94.50 102 ILE A N 1
ATOM 768 C CA . ILE A 1 102 ? 0.448 -12.201 -1.266 1.00 94.50 102 ILE A CA 1
ATOM 769 C C . ILE A 1 102 ? 0.703 -13.717 -1.261 1.00 94.50 102 ILE A C 1
ATOM 771 O O . ILE A 1 102 ? 0.840 -14.322 -2.319 1.00 94.50 102 ILE A O 1
ATOM 775 N N . ALA A 1 103 ? 0.733 -14.349 -0.083 1.00 92.88 103 ALA A N 1
ATOM 776 C CA . ALA A 1 103 ? 0.987 -15.780 0.052 1.00 92.88 103 ALA A CA 1
ATOM 777 C C . ALA A 1 103 ? -0.186 -16.623 -0.468 1.00 92.88 103 ALA A C 1
ATOM 779 O O . ALA A 1 103 ? 0.025 -17.746 -0.917 1.00 92.88 103 ALA A O 1
ATOM 780 N N . ARG A 1 104 ? -1.411 -16.081 -0.416 1.00 93.06 104 ARG A N 1
ATOM 781 C CA . ARG A 1 104 ? -2.602 -16.689 -1.015 1.00 93.06 104 ARG A CA 1
ATOM 782 C C . ARG A 1 104 ? -2.647 -16.437 -2.517 1.00 93.06 104 ARG A C 1
ATOM 784 O O . ARG A 1 104 ? -2.819 -17.383 -3.272 1.00 93.06 104 ARG A O 1
ATOM 791 N N . TYR A 1 105 ? -2.501 -15.180 -2.929 1.00 94.62 105 TYR A N 1
ATOM 792 C CA . TYR A 1 105 ? -2.762 -14.769 -4.311 1.00 94.62 105 TYR A CA 1
ATOM 793 C C . TYR A 1 105 ? -1.615 -15.057 -5.281 1.00 94.62 105 TYR A C 1
ATOM 795 O O . TYR A 1 105 ? -1.847 -15.281 -6.459 1.00 94.62 105 TYR A O 1
ATOM 803 N N . TYR A 1 106 ? -0.370 -15.066 -4.802 1.00 95.44 106 TYR A N 1
ATOM 804 C CA . TYR A 1 106 ? 0.816 -15.116 -5.661 1.00 95.44 106 TYR A CA 1
ATOM 805 C C . TYR A 1 106 ? 1.761 -16.257 -5.295 1.00 95.44 106 TYR A C 1
ATOM 807 O O . TYR A 1 106 ? 2.969 -16.176 -5.527 1.00 95.44 106 TYR A O 1
ATOM 815 N N . LYS A 1 107 ? 1.217 -17.347 -4.741 1.00 93.88 107 LYS A N 1
ATOM 816 C CA . LYS A 1 107 ? 2.001 -18.510 -4.315 1.00 93.88 107 LYS A CA 1
ATOM 817 C C . LYS A 1 107 ? 2.891 -19.058 -5.432 1.00 93.88 107 LYS A C 1
ATOM 819 O O . LYS A 1 107 ? 4.077 -19.261 -5.206 1.00 93.88 107 LYS A O 1
ATOM 824 N N . THR A 1 108 ? 2.350 -19.226 -6.637 1.00 94.19 108 THR A N 1
ATOM 825 C CA . THR A 1 108 ? 3.103 -19.723 -7.801 1.00 94.19 108 THR A CA 1
ATOM 826 C C . THR A 1 108 ? 4.310 -18.840 -8.125 1.00 94.19 108 THR A C 1
ATOM 828 O O . THR A 1 108 ? 5.393 -19.339 -8.426 1.00 94.19 108 THR A O 1
ATOM 831 N N . HIS A 1 109 ? 4.157 -17.520 -8.013 1.00 94.06 109 HIS A N 1
ATOM 832 C CA . HIS A 1 109 ? 5.251 -16.582 -8.236 1.00 94.06 109 HIS A CA 1
ATOM 833 C C . HIS A 1 109 ? 6.301 -16.638 -7.120 1.00 94.06 109 HIS A C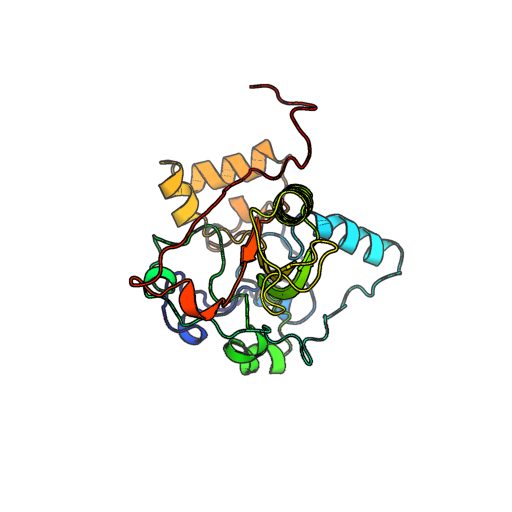 1
ATOM 835 O O . HIS A 1 109 ? 7.497 -16.672 -7.416 1.00 94.06 109 HIS A O 1
ATOM 841 N N . LEU A 1 110 ? 5.872 -16.710 -5.858 1.00 93.00 110 LEU A N 1
ATOM 842 C CA . LEU A 1 110 ? 6.766 -16.872 -4.708 1.00 93.00 110 LEU A CA 1
ATOM 843 C C . LEU A 1 110 ? 7.578 -18.174 -4.810 1.00 93.00 110 LEU A C 1
ATOM 845 O O . LEU A 1 110 ? 8.799 -18.150 -4.659 1.00 93.00 110 LEU A O 1
ATOM 849 N N . ASP A 1 111 ? 6.922 -19.286 -5.150 1.00 92.62 111 ASP A N 1
ATOM 850 C CA . ASP A 1 111 ? 7.556 -20.598 -5.329 1.00 92.62 111 ASP A CA 1
ATOM 851 C C . ASP A 1 111 ? 8.548 -20.605 -6.512 1.00 92.62 111 ASP A C 1
ATOM 853 O O . ASP A 1 111 ? 9.541 -21.329 -6.480 1.00 92.62 111 ASP A O 1
ATOM 857 N N . SER A 1 112 ? 8.336 -19.755 -7.528 1.00 91.81 112 SER A N 1
ATOM 858 C CA . SER A 1 112 ? 9.290 -19.544 -8.633 1.00 91.81 112 SER A CA 1
ATOM 859 C C . SER A 1 112 ? 10.518 -18.699 -8.253 1.00 91.81 112 SER A C 1
ATOM 861 O O . SER A 1 112 ? 11.404 -18.479 -9.077 1.00 91.81 112 SER A O 1
ATOM 863 N N . GLY A 1 113 ? 10.593 -18.229 -7.002 1.00 90.19 113 GLY A N 1
ATOM 864 C CA . GLY A 1 113 ? 11.737 -17.502 -6.454 1.00 90.19 113 GLY A CA 1
ATOM 865 C C . GLY A 1 113 ? 11.640 -15.977 -6.529 1.00 90.19 113 GLY A C 1
ATOM 866 O O . GLY A 1 113 ? 12.597 -15.303 -6.125 1.00 90.19 113 GLY A O 1
ATOM 867 N N . LEU A 1 114 ? 10.512 -15.430 -6.995 1.00 92.12 114 LEU A N 1
ATOM 868 C CA . LEU A 1 114 ? 10.278 -13.987 -7.074 1.00 92.12 114 LEU A CA 1
ATOM 869 C C . LEU A 1 114 ? 10.132 -13.373 -5.680 1.00 92.12 114 LEU A C 1
ATOM 871 O O . LEU A 1 114 ? 9.420 -13.892 -4.823 1.00 92.12 114 LEU A O 1
ATOM 875 N N . ASP A 1 115 ? 10.798 -12.241 -5.465 1.00 93.12 115 ASP A N 1
ATOM 876 C CA . ASP A 1 115 ? 10.684 -11.453 -4.235 1.00 93.12 115 ASP A CA 1
ATOM 877 C C . ASP A 1 115 ? 9.477 -10.509 -4.335 1.00 93.12 115 ASP A C 1
ATOM 879 O O . ASP A 1 115 ? 9.589 -9.364 -4.783 1.00 93.12 115 ASP A O 1
ATOM 883 N N . ILE A 1 116 ? 8.311 -11.042 -3.965 1.00 94.06 116 ILE A N 1
ATOM 884 C CA . ILE A 1 116 ? 7.046 -10.312 -3.832 1.00 94.06 116 ILE A CA 1
ATOM 885 C C . ILE A 1 116 ? 6.830 -10.049 -2.348 1.00 94.06 116 ILE A C 1
ATOM 887 O O . ILE A 1 116 ? 6.870 -10.987 -1.553 1.00 94.06 116 ILE A O 1
ATOM 891 N N . ARG A 1 117 ? 6.586 -8.792 -1.968 1.00 94.50 117 ARG A N 1
ATOM 892 C CA . ARG A 1 117 ? 6.384 -8.400 -0.565 1.00 94.50 117 ARG A CA 1
ATOM 893 C C . ARG A 1 117 ? 4.993 -7.796 -0.365 1.00 94.50 117 ARG A C 1
ATOM 895 O O . ARG A 1 117 ? 4.488 -7.147 -1.281 1.00 94.50 117 ARG A O 1
ATOM 902 N N . PRO A 1 118 ? 4.359 -8.014 0.802 1.00 94.94 118 PRO A N 1
ATOM 903 C CA . PRO A 1 118 ? 3.073 -7.407 1.101 1.00 94.94 118 PRO A CA 1
ATOM 904 C C . PRO A 1 118 ? 3.230 -5.892 1.225 1.00 94.94 118 PRO A C 1
ATOM 906 O O . PRO A 1 118 ? 4.204 -5.406 1.795 1.00 94.94 118 PRO A O 1
ATOM 909 N N . THR A 1 119 ? 2.239 -5.162 0.730 1.00 95.81 119 THR A N 1
ATOM 910 C CA . THR A 1 119 ? 2.114 -3.703 0.884 1.00 95.81 119 THR A CA 1
ATOM 911 C C . THR A 1 119 ? 1.055 -3.349 1.928 1.00 95.81 119 THR A C 1
ATOM 913 O O . THR A 1 119 ? 0.894 -2.186 2.278 1.00 95.81 119 THR A O 1
ATOM 916 N N . ILE A 1 120 ? 0.338 -4.343 2.468 1.00 96.12 120 ILE A N 1
ATOM 917 C CA . ILE A 1 120 ? -0.627 -4.164 3.553 1.00 96.12 120 ILE A CA 1
ATOM 918 C C . ILE A 1 120 ? -0.381 -5.223 4.629 1.00 96.12 120 ILE A C 1
ATOM 920 O O . ILE A 1 120 ? -0.327 -6.416 4.342 1.00 96.12 120 ILE A O 1
ATOM 924 N N . ALA A 1 121 ? -0.279 -4.798 5.885 1.00 94.38 121 ALA A N 1
ATOM 925 C CA . ALA A 1 121 ? -0.187 -5.683 7.042 1.00 94.38 121 ALA A CA 1
ATOM 926 C C . ALA A 1 121 ? -1.434 -5.543 7.922 1.00 94.38 121 ALA A C 1
ATOM 928 O O . ALA A 1 121 ? -1.816 -4.430 8.283 1.00 94.38 121 ALA A O 1
ATOM 929 N N . ILE A 1 122 ? -2.050 -6.671 8.292 1.00 95.75 122 ILE A N 1
ATOM 930 C CA . ILE A 1 122 ? -3.291 -6.714 9.082 1.00 95.75 122 ILE A CA 1
ATOM 931 C C . ILE A 1 122 ? -3.062 -7.519 10.358 1.00 95.75 122 ILE A C 1
ATOM 933 O O . ILE A 1 122 ? -2.938 -8.746 10.321 1.00 95.75 122 ILE A O 1
ATOM 937 N N . THR A 1 123 ? -3.056 -6.842 11.503 1.00 94.06 123 THR A N 1
ATOM 938 C CA . THR A 1 123 ? -2.754 -7.443 12.808 1.00 94.06 123 THR A CA 1
ATOM 939 C C . THR A 1 123 ? -3.834 -7.134 13.839 1.00 94.06 123 THR A C 1
ATOM 941 O O . THR A 1 123 ? -4.588 -6.169 13.720 1.00 94.06 123 THR A O 1
ATOM 944 N N . ARG A 1 124 ? -3.914 -7.961 14.886 1.00 93.81 124 ARG A N 1
ATOM 945 C CA . ARG A 1 124 ? -4.677 -7.631 16.094 1.00 93.81 124 ARG A CA 1
ATOM 946 C C . ARG A 1 124 ? -3.757 -6.898 17.055 1.00 93.81 124 ARG A C 1
ATOM 948 O O . ARG A 1 124 ? -2.628 -7.333 17.271 1.00 93.81 124 ARG A O 1
ATOM 955 N N . ALA A 1 125 ? -4.248 -5.815 17.634 1.00 93.06 125 ALA A N 1
ATOM 956 C CA . ALA A 1 125 ? -3.512 -5.035 18.613 1.00 93.06 125 ALA A CA 1
ATOM 957 C C . ALA A 1 125 ? -4.430 -4.615 19.761 1.00 93.06 125 ALA A C 1
ATOM 959 O O . ALA A 1 125 ? -5.658 -4.617 19.638 1.00 93.06 125 ALA A O 1
ATOM 960 N N . HIS A 1 126 ? -3.813 -4.249 20.880 1.00 93.56 126 HIS A N 1
ATOM 961 C CA . HIS A 1 126 ? -4.476 -3.517 21.948 1.00 93.56 126 HIS A CA 1
ATOM 962 C 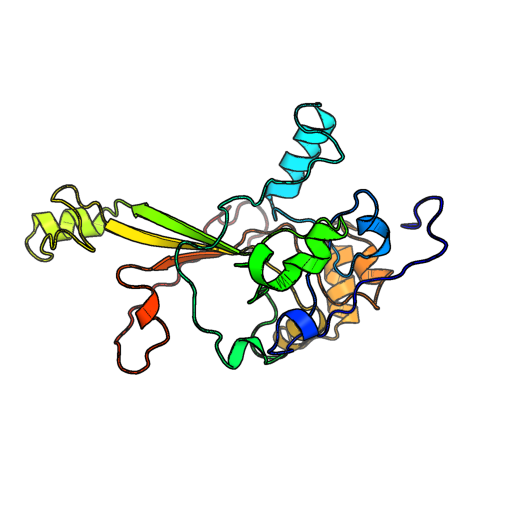C . HIS A 1 126 ? -3.955 -2.084 21.939 1.00 93.56 126 HIS A C 1
ATOM 964 O O . HIS A 1 126 ? -2.759 -1.854 21.754 1.00 93.56 126 HIS A O 1
ATOM 970 N N . MET A 1 127 ? -4.856 -1.130 22.123 1.00 93.38 127 MET A N 1
ATOM 971 C CA . MET A 1 127 ? -4.529 0.284 22.230 1.00 93.38 127 MET A CA 1
ATOM 972 C C . MET A 1 127 ? -5.142 0.858 23.489 1.00 93.38 127 MET A C 1
ATOM 974 O O . MET A 1 127 ? -6.237 0.465 23.879 1.00 93.38 127 MET A O 1
ATOM 978 N N . ARG A 1 128 ? -4.467 1.843 24.073 1.00 91.62 128 ARG A N 1
ATOM 979 C CA . ARG A 1 128 ? -5.028 2.663 25.137 1.00 91.62 128 ARG A CA 1
ATOM 980 C C . ARG A 1 128 ? -5.182 4.083 24.626 1.00 91.62 128 ARG A C 1
ATOM 982 O O . ARG A 1 128 ? -4.215 4.678 24.158 1.00 91.62 128 ARG A O 1
ATOM 989 N N . VAL A 1 129 ? -6.406 4.590 24.681 1.00 88.00 129 VAL A N 1
ATOM 990 C CA . VAL A 1 129 ? -6.771 5.927 24.202 1.00 88.00 129 VAL A CA 1
ATOM 991 C C . VAL A 1 129 ? -7.267 6.719 25.402 1.00 88.00 129 VAL A C 1
ATOM 993 O O . VAL A 1 129 ? -8.184 6.270 26.089 1.00 88.00 129 VAL A O 1
ATOM 996 N N . SER A 1 130 ? -6.663 7.874 25.674 1.00 90.75 130 SER A N 1
ATOM 997 C CA . SER A 1 130 ? -6.954 8.668 26.875 1.00 90.75 130 SER A CA 1
ATOM 998 C C . SER A 1 130 ? -8.441 9.012 26.999 1.00 90.75 130 SER A C 1
ATOM 1000 O O . SER A 1 130 ? -9.017 8.891 28.074 1.00 90.75 130 SER A O 1
ATOM 1002 N N . GLU A 1 131 ? -9.099 9.344 25.890 1.00 91.44 131 GLU A N 1
ATOM 1003 C CA . GLU A 1 131 ? -10.528 9.661 25.850 1.00 91.44 131 GLU A CA 1
ATOM 1004 C C . GLU A 1 131 ? -11.413 8.464 26.233 1.00 91.44 131 GLU A C 1
ATOM 1006 O O . GLU A 1 131 ? -12.472 8.650 26.833 1.00 91.44 131 GLU A O 1
ATOM 1011 N N . ILE A 1 132 ? -10.980 7.233 25.935 1.00 93.06 132 ILE A N 1
ATOM 1012 C CA . ILE A 1 132 ? -11.679 6.010 26.354 1.00 93.06 132 ILE A CA 1
ATOM 1013 C C . ILE A 1 132 ? -11.548 5.826 27.865 1.00 93.06 132 ILE A C 1
ATOM 1015 O O . ILE A 1 132 ? -12.548 5.551 28.522 1.00 93.06 132 ILE A O 1
ATOM 1019 N N . VAL A 1 133 ? -10.352 6.049 28.421 1.00 94.50 133 VAL A N 1
ATOM 1020 C CA . VAL A 1 133 ? -10.113 5.995 29.874 1.00 94.50 133 VAL A CA 1
ATOM 1021 C C . VAL A 1 133 ? -11.033 6.982 30.596 1.00 94.50 133 VAL A C 1
ATOM 1023 O O . VAL A 1 133 ? -11.818 6.581 31.451 1.00 94.50 133 VAL A O 1
ATOM 1026 N N . THR A 1 134 ? -11.036 8.251 30.179 1.00 95.81 134 THR A N 1
ATOM 1027 C CA . THR A 1 134 ? -11.897 9.287 30.773 1.00 95.81 134 THR A CA 1
ATOM 1028 C C . THR A 1 134 ? -13.392 8.976 30.612 1.00 95.81 134 THR A C 1
ATOM 1030 O O . THR A 1 134 ? -14.191 9.234 31.517 1.00 95.81 134 THR A O 1
ATOM 1033 N N . SER A 1 135 ? -13.801 8.387 29.483 1.00 95.75 135 SER A N 1
ATOM 1034 C CA . SER A 1 135 ? -15.200 7.989 29.258 1.00 95.75 135 SER A CA 1
ATOM 1035 C C . SER A 1 135 ? -15.634 6.841 30.176 1.00 95.75 135 SER A C 1
ATOM 1037 O O . SER A 1 135 ? -16.784 6.808 30.611 1.00 95.75 135 SER A O 1
ATOM 1039 N N . ILE A 1 136 ? -14.727 5.915 30.503 1.00 95.94 136 ILE A N 1
ATOM 1040 C CA . ILE A 1 136 ? -14.981 4.836 31.468 1.00 95.94 136 ILE A CA 1
ATOM 1041 C C . ILE A 1 136 ? -15.074 5.403 32.887 1.00 95.94 136 ILE A C 1
ATOM 1043 O O . ILE A 1 136 ? -16.028 5.103 33.603 1.00 95.94 136 ILE A O 1
ATOM 1047 N N . GLU A 1 137 ? -14.124 6.253 33.289 1.00 95.25 137 GLU A N 1
ATOM 1048 C CA . GLU A 1 137 ? -14.086 6.865 34.627 1.00 95.25 137 GLU A CA 1
ATOM 1049 C C . GLU A 1 137 ? -15.326 7.719 34.921 1.00 95.25 137 GLU A C 1
ATOM 1051 O O . GLU A 1 137 ? -15.854 7.694 36.032 1.00 95.25 137 GLU A O 1
ATOM 1056 N N . SER A 1 138 ? -15.826 8.440 33.914 1.00 96.75 138 SER A N 1
ATOM 1057 C CA . SER A 1 138 ? -17.053 9.244 34.011 1.00 96.75 138 SER A CA 1
ATOM 1058 C C . SER A 1 138 ? -18.349 8.433 33.872 1.00 96.75 138 SER A C 1
ATOM 1060 O O . SER A 1 138 ? -19.439 8.995 33.987 1.00 96.75 138 SER A O 1
ATOM 1062 N N . GLY A 1 139 ? -18.259 7.122 33.624 1.00 95.19 139 GLY A N 1
ATOM 1063 C CA . GLY A 1 139 ? -19.411 6.233 33.453 1.00 95.19 139 GLY A CA 1
ATOM 1064 C C . GLY A 1 139 ? -20.156 6.389 32.121 1.00 95.19 139 GLY A C 1
ATOM 1065 O O . GLY A 1 139 ? -21.228 5.807 31.960 1.00 95.19 139 GLY A O 1
ATOM 1066 N N . GLN A 1 140 ? -19.612 7.147 31.163 1.00 96.31 140 GLN A N 1
ATOM 1067 C CA . GLN A 1 140 ? -20.188 7.312 29.823 1.00 96.31 140 GLN A CA 1
ATOM 1068 C C . GLN A 1 140 ? -19.986 6.079 28.935 1.00 96.31 140 GLN A C 1
ATOM 1070 O O . GLN A 1 140 ? -20.800 5.818 28.049 1.00 96.31 140 GLN A O 1
ATOM 1075 N N . LEU A 1 141 ? -18.916 5.317 29.172 1.00 95.06 141 LEU A N 1
ATOM 1076 C CA . LEU A 1 141 ? -18.575 4.113 28.422 1.00 95.06 141 LEU A CA 1
ATOM 1077 C C . LEU A 1 141 ? -18.434 2.917 29.365 1.00 95.06 141 LEU A C 1
ATOM 1079 O O . LEU A 1 141 ? -17.754 2.987 30.386 1.00 95.06 141 LEU A O 1
ATOM 1083 N N . GLN A 1 142 ? -19.072 1.802 29.014 1.00 95.31 142 GLN A N 1
ATOM 1084 C CA . GLN A 1 142 ? -18.992 0.565 29.789 1.00 95.31 142 GLN A CA 1
ATOM 1085 C C . GLN A 1 142 ? -17.896 -0.355 29.250 1.00 95.31 142 GLN A C 1
ATOM 1087 O O . GLN A 1 142 ? -17.656 -0.423 28.046 1.00 95.31 142 GLN A O 1
ATOM 1092 N N . VAL A 1 143 ? -17.267 -1.099 30.157 1.00 96.31 143 VAL A N 1
ATOM 1093 C CA . VAL A 1 143 ? -16.344 -2.183 29.811 1.00 96.31 143 VAL A CA 1
ATOM 1094 C C . VAL A 1 143 ? -17.172 -3.397 29.394 1.00 96.31 143 VAL A C 1
ATOM 1096 O O . VAL A 1 143 ? -17.894 -3.957 30.217 1.00 96.31 143 VAL A O 1
ATOM 1099 N N . ASP A 1 144 ? -17.076 -3.798 28.126 1.00 94.31 144 ASP A N 1
ATOM 1100 C CA . ASP A 1 144 ? -17.827 -4.930 27.562 1.00 94.31 144 ASP A CA 1
ATOM 1101 C C . ASP A 1 144 ? -17.027 -6.249 27.558 1.00 94.31 144 ASP A C 1
ATOM 1103 O O . ASP A 1 144 ? -17.573 -7.307 27.244 1.00 94.31 144 ASP A O 1
ATOM 1107 N N . GLY A 1 145 ? -15.733 -6.199 27.897 1.00 93.75 145 GLY A N 1
ATOM 1108 C CA . GLY A 1 145 ? -14.819 -7.344 27.888 1.00 93.75 145 GLY A CA 1
ATOM 1109 C C . GLY A 1 145 ? -14.442 -7.832 26.484 1.00 93.75 145 GLY A C 1
ATOM 1110 O O . GLY A 1 145 ? -13.754 -8.847 26.344 1.00 93.75 145 GLY A O 1
ATOM 1111 N N . ASN A 1 146 ? -14.878 -7.130 25.435 1.00 91.06 146 ASN A N 1
ATOM 1112 C CA . ASN A 1 146 ? -14.692 -7.519 24.044 1.00 91.06 146 ASN A CA 1
ATOM 1113 C C . ASN A 1 146 ? -14.001 -6.425 23.223 1.00 91.06 146 ASN A C 1
ATOM 1115 O O . ASN A 1 146 ? -12.879 -6.641 22.760 1.00 91.06 146 ASN A O 1
ATOM 1119 N N . VAL A 1 147 ? -14.657 -5.275 23.041 1.00 92.56 147 VAL A N 1
ATOM 1120 C CA . VAL A 1 147 ? -14.065 -4.095 22.400 1.00 92.56 147 VAL A CA 1
ATOM 1121 C C . VAL A 1 147 ? -13.285 -3.312 23.444 1.00 92.56 147 VAL A C 1
ATOM 1123 O O . VAL A 1 147 ? -12.088 -3.113 23.269 1.00 92.56 147 VAL A O 1
ATOM 1126 N N . VAL A 1 148 ? -13.931 -2.944 24.551 1.00 95.00 148 VAL A N 1
ATOM 1127 C CA . VAL A 1 148 ? -13.298 -2.331 25.722 1.00 95.00 148 VAL A CA 1
ATOM 1128 C C . VAL A 1 148 ? -13.002 -3.447 26.716 1.00 95.00 148 VAL A C 1
ATOM 1130 O O . VAL A 1 148 ? -13.898 -4.006 27.347 1.00 95.00 148 VAL A O 1
ATOM 1133 N N . ILE A 1 149 ? -11.730 -3.807 26.821 1.00 94.81 149 ILE A N 1
ATOM 1134 C CA . ILE A 1 149 ? -11.286 -5.049 27.454 1.00 94.81 149 ILE A CA 1
ATOM 1135 C C . ILE A 1 149 ? -11.326 -4.936 28.979 1.00 94.81 149 ILE A C 1
ATOM 1137 O O . ILE A 1 149 ? -11.673 -5.900 29.661 1.00 94.81 149 ILE A O 1
ATOM 1141 N N . ASN A 1 150 ? -10.950 -3.779 29.524 1.00 94.19 150 ASN A N 1
ATOM 1142 C CA . ASN A 1 150 ? -10.775 -3.592 30.960 1.00 94.19 150 ASN A CA 1
ATOM 1143 C C . ASN A 1 150 ? -11.020 -2.138 31.402 1.00 94.19 150 ASN A C 1
ATOM 1145 O O . ASN A 1 150 ? -11.296 -1.256 30.586 1.00 94.19 150 ASN A O 1
ATOM 1149 N N . LYS A 1 151 ? -10.958 -1.899 32.719 1.00 92.25 151 LYS A N 1
ATOM 1150 C CA . LYS A 1 151 ? -11.210 -0.577 33.321 1.00 92.25 151 LYS A CA 1
ATOM 1151 C C . LYS A 1 151 ? -10.067 0.405 33.079 1.00 92.25 151 LYS A C 1
ATOM 1153 O O . LYS A 1 151 ? -10.276 1.606 33.164 1.00 92.25 151 LYS A O 1
ATOM 1158 N N . GLU A 1 152 ? -8.886 -0.106 32.754 1.00 91.81 152 GLU A N 1
ATOM 1159 C CA . GLU A 1 152 ? -7.705 0.668 32.392 1.00 91.81 152 GLU A CA 1
ATOM 1160 C C . GLU A 1 152 ? -7.820 1.294 30.989 1.00 91.81 152 GLU A C 1
ATOM 1162 O O . GLU A 1 152 ? -6.936 2.048 30.584 1.00 91.81 152 GLU A O 1
ATOM 1167 N N . GLY A 1 153 ? -8.900 1.000 30.251 1.00 92.19 153 GLY A N 1
ATOM 1168 C CA . GLY A 1 153 ? -9.197 1.574 28.941 1.00 92.19 153 GLY A CA 1
ATOM 1169 C C . GLY A 1 153 ? -8.459 0.906 27.786 1.00 92.19 153 GLY A C 1
ATOM 1170 O O . GLY A 1 153 ? -8.268 1.540 26.747 1.00 92.19 153 GLY A O 1
ATOM 1171 N N . ASP A 1 154 ? -8.042 -0.354 27.945 1.00 94.44 154 ASP A N 1
ATOM 1172 C CA . ASP A 1 154 ? -7.502 -1.129 26.831 1.00 94.44 154 ASP A CA 1
ATOM 1173 C C . ASP A 1 154 ? -8.608 -1.492 25.845 1.00 94.44 154 ASP A C 1
ATOM 1175 O O . ASP A 1 154 ? -9.657 -2.025 26.212 1.00 94.44 154 ASP A O 1
ATOM 1179 N N . VAL A 1 155 ? -8.342 -1.236 24.570 1.00 95.19 155 VAL A N 1
ATOM 1180 C CA . VAL A 1 155 ? -9.280 -1.451 23.478 1.00 95.19 155 VAL A CA 1
ATOM 1181 C C . VAL A 1 155 ? -8.695 -2.420 22.469 1.00 95.19 155 VAL A C 1
ATOM 1183 O O . VAL A 1 155 ? -7.566 -2.246 21.999 1.00 95.19 155 VAL A O 1
ATOM 1186 N N . ARG A 1 156 ? -9.474 -3.442 22.110 1.00 95.31 156 ARG A N 1
ATOM 1187 C CA . ARG A 1 156 ? -9.119 -4.374 21.042 1.00 95.31 156 ARG A CA 1
ATOM 1188 C C . ARG A 1 156 ? -9.363 -3.715 19.694 1.00 95.31 156 ARG A C 1
ATOM 1190 O O . ARG A 1 156 ? -10.483 -3.305 19.391 1.00 95.31 156 ARG A O 1
ATOM 1197 N N . VAL A 1 157 ? -8.329 -3.693 18.862 1.00 95.50 157 VAL A N 1
ATOM 1198 C CA . VAL A 1 157 ? -8.406 -3.152 17.506 1.00 95.50 157 VAL A CA 1
ATOM 1199 C C . VAL A 1 157 ? -7.837 -4.129 16.485 1.00 95.50 157 VAL A C 1
ATOM 1201 O O . VAL A 1 157 ? -6.917 -4.904 16.768 1.00 95.50 157 VAL A O 1
ATOM 1204 N N . THR A 1 158 ? -8.364 -4.058 15.267 1.00 96.31 158 THR A N 1
ATOM 1205 C CA . THR A 1 158 ? -7.664 -4.568 14.084 1.00 96.31 158 THR A CA 1
ATOM 1206 C C . THR A 1 158 ? -6.877 -3.410 13.485 1.00 96.31 158 THR A C 1
ATOM 1208 O O . THR A 1 158 ? -7.463 -2.391 13.122 1.00 96.31 158 THR A O 1
ATOM 1211 N N . LYS A 1 159 ? -5.552 -3.545 13.419 1.00 95.56 159 LYS A N 1
ATOM 1212 C CA . LYS A 1 159 ? -4.652 -2.560 12.820 1.00 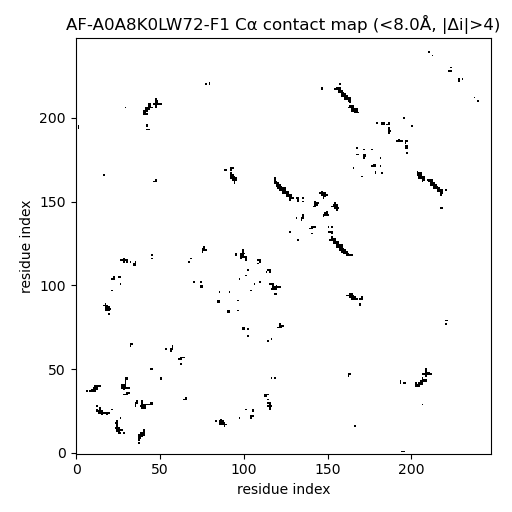95.56 159 LYS A CA 1
ATOM 1213 C C . LYS A 1 159 ? -4.356 -2.966 11.381 1.00 95.56 159 LYS A C 1
ATOM 1215 O O . LYS A 1 159 ? -3.933 -4.093 11.134 1.00 95.56 159 LYS A O 1
ATOM 1220 N N . VAL A 1 160 ? -4.528 -2.029 10.459 1.00 96.00 160 VAL A N 1
ATOM 1221 C CA . VAL A 1 160 ? -4.149 -2.163 9.052 1.00 96.00 160 VAL A CA 1
ATOM 1222 C C . VAL A 1 160 ? -3.078 -1.120 8.762 1.00 96.00 160 VAL A C 1
ATOM 1224 O O . VAL A 1 160 ? -3.356 0.069 8.867 1.00 96.00 160 VAL A O 1
ATOM 1227 N N . ALA A 1 161 ? -1.861 -1.545 8.436 1.00 94.31 161 ALA A N 1
ATOM 1228 C CA . ALA A 1 161 ? -0.794 -0.659 7.972 1.00 94.31 161 ALA A CA 1
ATOM 1229 C C . ALA A 1 161 ? -0.643 -0.822 6.459 1.00 94.31 161 ALA A C 1
ATOM 1231 O O . ALA A 1 161 ? -0.545 -1.952 5.983 1.00 94.31 161 ALA A O 1
ATOM 1232 N N . VAL A 1 162 ? -0.649 0.283 5.719 1.00 95.19 162 VAL A N 1
ATOM 1233 C CA . VAL A 1 162 ? -0.699 0.302 4.253 1.00 95.19 162 VAL A CA 1
ATOM 1234 C C . VAL A 1 162 ? 0.462 1.126 3.711 1.00 95.19 162 VAL A C 1
ATOM 1236 O O . VAL A 1 162 ? 0.602 2.306 4.028 1.00 95.19 162 VAL A O 1
ATOM 1239 N N . GLU A 1 163 ? 1.266 0.500 2.862 1.00 94.75 163 GLU A N 1
ATOM 1240 C CA . GLU A 1 163 ? 2.308 1.130 2.062 1.00 94.75 163 GLU A CA 1
ATOM 1241 C C . GLU A 1 163 ? 1.697 1.778 0.803 1.00 94.75 163 GLU A C 1
ATOM 1243 O O . GLU A 1 163 ? 0.822 1.179 0.164 1.00 94.75 163 GLU A O 1
ATOM 1248 N N . PRO A 1 164 ? 2.138 2.988 0.411 1.00 95.69 164 PRO A N 1
ATOM 1249 C CA . PRO A 1 164 ? 1.650 3.635 -0.798 1.00 95.69 164 PRO A CA 1
ATOM 1250 C C . PRO A 1 164 ? 2.118 2.891 -2.051 1.00 95.69 164 PRO A C 1
ATOM 1252 O O . PRO A 1 164 ? 3.303 2.631 -2.255 1.00 95.69 164 PRO A O 1
ATOM 1255 N N . VAL A 1 165 ? 1.168 2.619 -2.943 1.00 97.75 165 VAL A N 1
ATOM 1256 C CA . VAL A 1 165 ? 1.426 2.029 -4.259 1.00 97.75 165 VAL A CA 1
ATOM 1257 C C . VAL A 1 165 ? 0.672 2.836 -5.295 1.00 97.75 165 VAL A C 1
ATOM 1259 O O . VAL A 1 165 ? -0.551 2.770 -5.390 1.00 97.75 165 VAL A O 1
ATOM 1262 N N . TRP A 1 166 ? 1.398 3.613 -6.080 1.00 97.81 166 TRP A N 1
ATOM 1263 C CA . TRP A 1 166 ? 0.807 4.551 -7.017 1.00 97.81 166 TRP A CA 1
ATOM 1264 C C . TRP A 1 166 ? 0.715 3.949 -8.407 1.00 97.81 166 TRP A C 1
ATOM 1266 O O . TRP A 1 166 ? 1.721 3.548 -8.986 1.00 97.81 166 TRP A O 1
ATOM 1276 N N . PHE A 1 167 ? -0.490 3.951 -8.963 1.00 98.38 167 PHE A N 1
ATOM 1277 C CA . PHE A 1 167 ? -0.721 3.784 -10.387 1.00 98.38 167 PHE A CA 1
ATOM 1278 C C . PHE A 1 167 ? -0.629 5.154 -11.052 1.00 98.38 167 PHE A C 1
ATOM 1280 O O . PHE A 1 167 ? -1.554 5.963 -10.962 1.00 98.38 167 PHE A O 1
ATOM 1287 N N . LEU A 1 168 ? 0.510 5.428 -11.686 1.00 98.38 168 LEU A N 1
ATOM 1288 C CA . LEU A 1 168 ? 0.884 6.748 -12.197 1.00 98.38 168 LEU A CA 1
ATOM 1289 C C . LEU A 1 168 ? -0.161 7.369 -13.144 1.00 98.38 168 LEU A C 1
ATOM 1291 O O . LEU A 1 168 ? -0.481 8.539 -12.923 1.00 98.38 168 LEU A O 1
ATOM 1295 N N . PRO A 1 169 ? -0.780 6.631 -14.095 1.00 98.12 169 PRO A N 1
ATOM 1296 C CA . PRO A 1 169 ? -1.859 7.186 -14.917 1.00 98.12 169 PRO A CA 1
ATOM 1297 C C . PRO A 1 169 ? -3.058 7.648 -14.074 1.00 98.12 169 PRO A C 1
ATOM 1299 O O . PRO A 1 169 ? -3.633 8.713 -14.297 1.00 98.12 169 PRO A O 1
ATOM 1302 N N . GLY A 1 170 ? -3.419 6.861 -13.057 1.00 98.00 170 GLY A N 1
ATOM 1303 C CA . GLY A 1 170 ? -4.513 7.175 -12.144 1.00 98.00 170 GLY A CA 1
ATOM 1304 C C . GLY A 1 170 ? -4.208 8.374 -11.247 1.00 98.00 170 GLY A C 1
ATOM 1305 O O . GLY A 1 170 ? -5.067 9.233 -11.065 1.00 98.00 170 GLY A O 1
ATOM 1306 N N . VAL A 1 171 ? -2.984 8.471 -10.719 1.00 98.12 171 VAL A N 1
ATOM 1307 C CA . VAL A 1 171 ? -2.540 9.628 -9.925 1.00 98.12 171 VAL A CA 1
ATOM 1308 C C . VAL A 1 171 ? -2.541 10.897 -10.777 1.00 98.12 171 VAL A C 1
ATOM 1310 O O . VAL A 1 171 ? -3.114 11.898 -10.355 1.00 98.12 171 VAL A O 1
ATOM 1313 N N . ALA A 1 172 ? -1.996 10.852 -11.995 1.00 98.38 172 ALA A N 1
ATOM 1314 C CA . ALA A 1 172 ? -2.002 11.989 -12.918 1.00 98.38 172 ALA A CA 1
ATOM 1315 C C . ALA A 1 172 ? -3.427 12.496 -13.191 1.00 98.38 172 ALA A C 1
ATOM 1317 O O . ALA A 1 172 ? -3.695 13.694 -13.075 1.00 98.38 172 ALA A O 1
ATOM 1318 N N . ALA A 1 173 ? -4.371 11.577 -13.418 1.00 98.19 173 ALA A N 1
ATOM 1319 C CA . ALA A 1 173 ? -5.782 11.911 -13.582 1.00 98.19 173 ALA A CA 1
ATOM 1320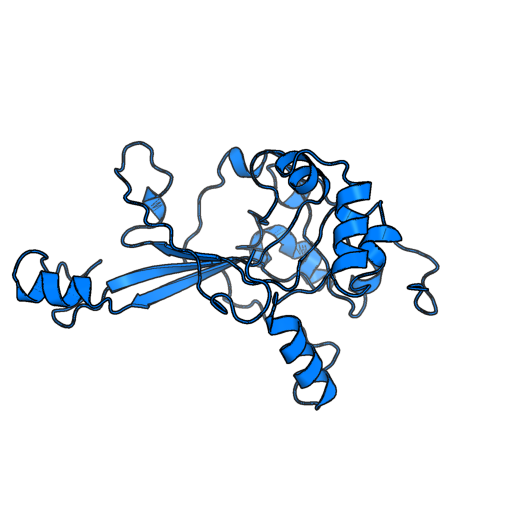 C C . ALA A 1 173 ? -6.396 12.572 -12.330 1.00 98.19 173 ALA A C 1
ATOM 1322 O O . ALA A 1 173 ? -7.185 13.504 -12.467 1.00 98.19 173 ALA A O 1
ATOM 1323 N N . ARG A 1 174 ? -6.027 12.149 -11.108 1.00 97.62 174 ARG A N 1
ATOM 1324 C CA . ARG A 1 174 ? -6.505 12.785 -9.858 1.00 97.62 174 ARG A CA 1
ATOM 1325 C C . ARG A 1 174 ? -5.991 14.212 -9.682 1.00 97.62 174 ARG A C 1
ATOM 1327 O O . ARG A 1 174 ? -6.717 15.038 -9.138 1.00 97.62 174 ARG A O 1
ATOM 1334 N N . PHE A 1 175 ? -4.780 14.495 -10.153 1.00 97.12 175 PHE A N 1
ATOM 1335 C CA . PHE A 1 175 ? -4.199 15.840 -10.151 1.00 97.12 175 PHE A CA 1
ATOM 1336 C C . PHE A 1 175 ? -4.589 16.675 -11.378 1.00 97.12 175 PHE A C 1
ATOM 1338 O O . PHE A 1 175 ? -4.232 17.848 -11.444 1.00 97.12 175 PHE A O 1
ATOM 1345 N N . ASN A 1 176 ? -5.335 16.101 -12.329 1.00 97.75 176 ASN A N 1
ATOM 1346 C CA . ASN A 1 176 ? -5.704 16.744 -13.588 1.00 97.75 176 ASN A CA 1
ATOM 1347 C C . ASN A 1 176 ? -4.478 17.263 -14.371 1.00 97.75 176 ASN A C 1
ATOM 1349 O O . ASN A 1 176 ? -4.460 18.393 -14.862 1.00 97.75 176 ASN A O 1
ATOM 1353 N N . VAL A 1 177 ? -3.441 16.429 -14.467 1.00 98.31 177 VAL A N 1
ATOM 1354 C CA . VAL A 1 177 ? -2.207 16.710 -15.213 1.00 98.31 177 VAL A CA 1
ATOM 1355 C C . VAL A 1 177 ? -1.882 15.571 -16.175 1.00 98.31 177 VAL A C 1
ATOM 1357 O O . VAL A 1 177 ? -2.329 14.440 -15.992 1.00 98.31 177 VAL A O 1
ATOM 1360 N N . ASP A 1 178 ? -1.079 15.866 -17.195 1.00 98.31 178 ASP A N 1
ATOM 1361 C CA . ASP A 1 178 ? -0.495 14.836 -18.053 1.00 98.31 178 ASP A CA 1
ATOM 1362 C C . ASP A 1 178 ? 0.456 13.925 -17.252 1.00 98.31 178 ASP A C 1
ATOM 1364 O O . ASP A 1 178 ? 1.198 14.383 -16.377 1.00 98.31 178 ASP A O 1
ATOM 1368 N N . GLU A 1 179 ? 0.456 12.627 -17.558 1.00 97.81 179 GLU A N 1
ATOM 1369 C CA . GLU A 1 179 ? 1.275 11.641 -16.846 1.00 97.81 179 GLU A CA 1
ATOM 1370 C C . GLU A 1 179 ? 2.779 11.885 -17.035 1.00 97.81 179 GLU A C 1
ATOM 1372 O O . GLU A 1 179 ? 3.557 11.743 -16.089 1.00 97.81 179 GLU A O 1
ATOM 1377 N N . GLY A 1 180 ? 3.204 12.290 -18.235 1.00 97.75 180 GLY A N 1
ATOM 1378 C CA . GLY A 1 180 ? 4.596 12.631 -18.517 1.00 97.75 180 GLY A CA 1
ATOM 1379 C C . GLY A 1 180 ? 5.051 13.851 -17.719 1.00 97.75 180 GLY A C 1
ATOM 1380 O O . GLY A 1 180 ? 6.154 13.849 -17.165 1.00 97.75 180 GLY A O 1
ATOM 1381 N N . VAL A 1 181 ? 4.182 14.859 -17.592 1.00 98.25 181 VAL A N 1
ATOM 1382 C CA . VAL A 1 181 ? 4.415 16.031 -16.732 1.00 98.25 181 VAL A CA 1
ATOM 1383 C C . VAL A 1 181 ? 4.539 15.618 -15.264 1.00 98.25 181 VAL A C 1
ATOM 1385 O O . VAL A 1 181 ? 5.516 16.003 -14.621 1.00 98.25 181 VAL A O 1
ATOM 1388 N N . LEU A 1 182 ? 3.620 14.791 -14.748 1.00 98.44 182 LEU A N 1
ATOM 1389 C CA . LEU A 1 182 ? 3.686 14.273 -13.375 1.00 98.44 182 LEU A CA 1
ATOM 1390 C C . LEU A 1 182 ? 5.011 13.540 -13.116 1.00 98.44 182 LEU A C 1
ATOM 1392 O O . LEU A 1 182 ? 5.713 13.846 -12.156 1.00 98.44 182 LEU A O 1
ATOM 1396 N N . ARG A 1 183 ? 5.372 12.582 -13.977 1.00 98.25 183 ARG A N 1
ATOM 1397 C CA . ARG A 1 183 ? 6.599 11.778 -13.844 1.00 98.25 183 ARG A CA 1
ATOM 1398 C C . ARG A 1 183 ? 7.855 12.637 -13.857 1.00 98.25 183 ARG A C 1
ATOM 1400 O O . ARG A 1 183 ? 8.759 12.419 -13.051 1.00 98.25 183 ARG A O 1
ATOM 1407 N N . ARG A 1 184 ? 7.911 13.613 -14.766 1.00 97.62 184 ARG A N 1
ATOM 1408 C CA . ARG A 1 184 ? 9.036 14.539 -14.870 1.00 97.62 184 ARG A CA 1
ATOM 1409 C C . ARG A 1 184 ? 9.153 15.413 -13.628 1.00 97.62 184 ARG A C 1
ATOM 1411 O O . ARG A 1 184 ? 10.252 15.531 -13.099 1.00 97.62 184 ARG A O 1
ATOM 1418 N N . ALA A 1 185 ? 8.036 15.948 -13.134 1.00 97.81 185 ALA A N 1
ATOM 1419 C CA . ALA A 1 185 ? 8.015 16.725 -11.902 1.00 97.81 185 ALA A CA 1
ATOM 1420 C C . ALA A 1 185 ? 8.481 15.885 -10.702 1.00 97.81 185 ALA A C 1
ATOM 1422 O O . ALA A 1 185 ? 9.353 16.322 -9.957 1.00 97.81 185 ALA A O 1
ATOM 1423 N N . LEU A 1 186 ? 7.981 14.651 -10.561 1.00 97.12 186 LEU A N 1
ATOM 1424 C CA . LEU A 1 186 ? 8.436 13.727 -9.521 1.00 97.12 186 LEU A CA 1
ATOM 1425 C C . LEU A 1 186 ? 9.948 13.485 -9.605 1.00 97.12 186 LEU A C 1
ATOM 1427 O O . LEU A 1 186 ? 10.613 13.531 -8.581 1.00 97.12 186 LEU A O 1
ATOM 1431 N N . PHE A 1 187 ? 10.515 13.270 -10.793 1.00 96.62 187 PHE A N 1
ATOM 1432 C CA . PHE A 1 187 ? 11.961 13.089 -10.957 1.00 96.62 187 PHE A CA 1
ATOM 1433 C C . PHE A 1 187 ? 12.760 14.362 -10.622 1.00 96.62 187 PHE A C 1
ATOM 1435 O O . PHE A 1 187 ? 13.688 14.318 -9.815 1.00 96.62 187 PHE A O 1
ATOM 1442 N N . GLU A 1 188 ? 12.414 15.500 -11.226 1.00 97.25 188 GLU A N 1
ATOM 1443 C CA . GLU A 1 188 ? 13.183 16.748 -11.117 1.00 97.25 188 GLU A CA 1
ATOM 1444 C C . GLU A 1 188 ? 13.118 17.335 -9.700 1.00 97.25 188 GLU A C 1
ATOM 1446 O O . GLU A 1 188 ? 14.154 17.682 -9.127 1.00 97.25 188 GLU A O 1
ATOM 1451 N N . PHE A 1 189 ? 11.929 17.371 -9.093 1.00 95.44 189 PHE A N 1
ATOM 1452 C CA . PHE A 1 189 ? 11.713 17.986 -7.780 1.00 95.44 189 PHE A CA 1
ATOM 1453 C C . PHE A 1 189 ? 11.961 17.041 -6.594 1.00 95.44 189 PHE A C 1
ATOM 1455 O O . PHE A 1 189 ? 11.861 17.466 -5.449 1.00 95.44 189 PHE A O 1
ATOM 1462 N N . THR A 1 190 ? 12.372 15.790 -6.840 1.00 92.62 190 THR A N 1
ATOM 1463 C CA . THR A 1 190 ? 12.916 14.887 -5.800 1.00 92.62 190 THR A CA 1
ATOM 1464 C C . THR A 1 190 ? 14.432 14.691 -5.929 1.00 92.62 190 THR A C 1
ATOM 1466 O O . THR A 1 190 ? 14.989 13.671 -5.513 1.00 92.62 190 THR A O 1
ATOM 1469 N N . GLY A 1 191 ? 15.125 15.669 -6.527 1.00 94.00 191 GLY A N 1
ATOM 1470 C CA . GLY A 1 191 ? 16.587 15.676 -6.642 1.00 94.00 191 GLY A CA 1
ATOM 1471 C C . GLY A 1 191 ? 17.137 14.677 -7.662 1.00 94.00 191 GLY A C 1
ATOM 1472 O O . GLY A 1 191 ? 18.257 14.194 -7.508 1.00 94.00 191 GLY A O 1
ATOM 1473 N N . GLY A 1 192 ? 16.357 14.329 -8.689 1.00 94.50 192 GLY A N 1
ATOM 1474 C CA . GLY A 1 192 ? 16.733 13.316 -9.675 1.00 94.50 192 GLY A CA 1
ATOM 1475 C C . GLY A 1 192 ? 16.608 11.880 -9.156 1.00 94.50 192 GLY A C 1
ATOM 1476 O O . GLY A 1 192 ? 17.223 10.963 -9.711 1.00 94.50 192 GLY A O 1
ATOM 1477 N N . SER A 1 193 ? 15.835 11.666 -8.088 1.00 91.06 193 SER A N 1
ATOM 1478 C CA . SER A 1 193 ? 15.564 10.329 -7.562 1.00 91.06 193 SER A CA 1
ATOM 1479 C C . SER A 1 193 ? 14.713 9.522 -8.545 1.00 91.06 193 SER A C 1
ATOM 1481 O O . SER A 1 193 ? 13.847 10.052 -9.233 1.00 91.06 193 SER A O 1
ATOM 1483 N N . TYR A 1 194 ? 14.959 8.211 -8.609 1.00 93.31 194 TYR A N 1
ATOM 1484 C CA . TYR A 1 194 ? 14.235 7.270 -9.477 1.00 93.31 194 TYR A CA 1
ATOM 1485 C C . TYR A 1 194 ? 14.193 7.671 -10.970 1.00 93.31 194 TYR A C 1
ATOM 1487 O O . TYR A 1 194 ? 13.114 7.908 -11.515 1.00 93.31 194 TYR A O 1
ATOM 1495 N N . PRO A 1 195 ? 15.331 7.653 -11.696 1.00 94.62 195 PRO A N 1
ATOM 1496 C CA . PRO A 1 195 ? 15.366 8.006 -13.123 1.00 94.62 195 PRO A CA 1
ATOM 1497 C C . PRO A 1 195 ? 14.422 7.178 -14.011 1.00 94.62 195 PRO A C 1
ATOM 1499 O O . PRO A 1 195 ? 14.033 7.627 -15.087 1.00 94.62 195 PRO A O 1
ATOM 1502 N N . GLU A 1 196 ? 14.027 5.983 -13.550 1.00 93.94 196 GLU A N 1
ATOM 1503 C CA . GLU A 1 196 ? 13.028 5.123 -14.197 1.00 93.94 196 GLU A CA 1
ATOM 1504 C C . GLU A 1 196 ? 11.683 5.839 -14.421 1.00 93.94 196 GLU A C 1
ATOM 1506 O O . GLU A 1 196 ? 11.005 5.519 -15.392 1.00 93.94 196 GLU A O 1
ATOM 1511 N N . LEU A 1 197 ? 11.332 6.857 -13.622 1.00 96.19 197 LEU A N 1
ATOM 1512 C CA . LEU A 1 197 ? 10.134 7.678 -13.847 1.00 96.19 197 LEU A CA 1
ATOM 1513 C C . LEU A 1 197 ? 10.125 8.326 -15.239 1.00 96.19 197 LEU A C 1
ATOM 1515 O O . LEU A 1 197 ? 9.063 8.437 -15.845 1.00 96.19 197 LEU A O 1
ATOM 1519 N N . VAL A 1 198 ? 11.301 8.697 -15.756 1.00 95.44 198 VAL A N 1
ATOM 1520 C CA . VAL A 1 198 ? 11.475 9.300 -17.086 1.00 95.44 198 VAL A CA 1
ATOM 1521 C C . VAL A 1 198 ? 11.917 8.259 -18.117 1.00 95.44 198 VAL A C 1
ATOM 1523 O O . VAL A 1 198 ? 11.452 8.273 -19.252 1.00 95.44 198 VAL A O 1
ATOM 1526 N N . THR A 1 199 ? 12.819 7.342 -17.750 1.00 93.12 199 THR A N 1
ATOM 1527 C CA . THR A 1 199 ? 13.426 6.406 -18.713 1.00 93.12 199 THR A CA 1
ATOM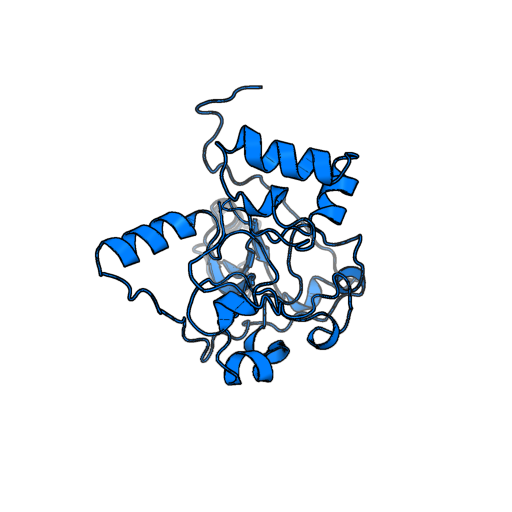 1528 C C . THR A 1 199 ? 12.598 5.147 -18.976 1.00 93.12 199 THR A C 1
ATOM 1530 O O . THR A 1 199 ? 12.937 4.395 -19.885 1.00 93.12 199 THR A O 1
ATOM 1533 N N . ARG A 1 200 ? 11.568 4.867 -18.167 1.00 91.88 200 ARG A N 1
ATOM 1534 C CA . ARG A 1 200 ? 10.702 3.678 -18.271 1.00 91.88 200 ARG A CA 1
ATOM 1535 C C . ARG A 1 200 ? 9.219 4.075 -18.261 1.00 91.88 200 ARG A C 1
ATOM 1537 O O . ARG A 1 200 ? 8.508 3.775 -17.299 1.00 91.88 200 ARG A O 1
ATOM 1544 N N . PRO A 1 201 ? 8.733 4.749 -19.322 1.00 91.31 201 PRO A N 1
ATOM 1545 C CA . PRO A 1 201 ? 7.316 5.101 -19.444 1.00 91.31 201 PRO A CA 1
ATOM 1546 C C . PRO A 1 201 ? 6.408 3.867 -19.567 1.00 91.31 201 PRO A C 1
ATOM 1548 O O . PRO A 1 201 ? 5.210 3.969 -19.355 1.00 91.31 201 PRO A O 1
ATOM 1551 N N . ASP A 1 202 ? 6.971 2.698 -19.877 1.00 90.69 202 ASP A N 1
ATOM 1552 C CA . ASP A 1 202 ? 6.276 1.411 -19.909 1.00 90.69 202 ASP A CA 1
ATOM 1553 C C . ASP A 1 202 ? 5.931 0.860 -18.511 1.00 90.69 202 ASP A C 1
ATOM 1555 O O . ASP A 1 202 ? 5.116 -0.054 -18.393 1.00 90.69 202 ASP A O 1
ATOM 1559 N N . VAL A 1 203 ? 6.526 1.403 -17.441 1.00 94.56 203 VAL A N 1
ATOM 1560 C CA . VAL A 1 203 ? 6.256 0.990 -16.058 1.00 94.56 203 VAL A CA 1
ATOM 1561 C C . VAL A 1 203 ? 5.314 1.990 -15.397 1.00 94.56 203 VAL A C 1
ATOM 1563 O O . VAL A 1 203 ? 5.692 3.129 -15.119 1.00 94.56 203 VAL A O 1
ATOM 1566 N N . ASN A 1 204 ? 4.086 1.552 -15.116 1.00 96.50 204 ASN A N 1
ATOM 1567 C CA . ASN A 1 204 ? 2.999 2.410 -14.629 1.00 96.50 204 ASN A CA 1
ATOM 1568 C C . ASN A 1 204 ? 2.835 2.445 -13.108 1.00 96.50 204 ASN A C 1
ATOM 1570 O O . ASN A 1 204 ? 1.995 3.195 -12.613 1.00 96.50 204 ASN A O 1
ATOM 1574 N N . VAL A 1 205 ? 3.608 1.652 -12.363 1.00 98.19 205 VAL A N 1
ATOM 1575 C CA . VAL A 1 205 ? 3.516 1.596 -10.901 1.00 98.19 205 VAL A CA 1
ATOM 1576 C C . VAL A 1 205 ? 4.761 2.157 -10.235 1.00 98.19 205 VAL A C 1
ATOM 1578 O O . VAL A 1 205 ? 5.888 1.871 -10.640 1.00 98.19 205 VAL A O 1
ATOM 1581 N N . PHE A 1 206 ? 4.543 2.942 -9.185 1.00 97.94 206 PHE A N 1
ATOM 1582 C CA . PHE A 1 206 ? 5.580 3.547 -8.365 1.00 97.94 206 PHE A CA 1
ATOM 1583 C C . PHE A 1 206 ? 5.284 3.324 -6.881 1.00 97.94 206 PHE A C 1
ATOM 1585 O O . PHE A 1 206 ? 4.168 3.561 -6.429 1.00 97.94 206 PHE A O 1
ATOM 1592 N N . LEU A 1 207 ? 6.282 2.871 -6.126 1.00 97.44 207 LEU A N 1
ATOM 1593 C CA . LEU A 1 207 ? 6.258 2.812 -4.666 1.00 97.44 207 LEU A CA 1
ATOM 1594 C C . LEU A 1 207 ? 7.085 3.992 -4.141 1.00 97.44 207 LEU A C 1
ATOM 1596 O O . LEU A 1 207 ? 8.315 3.878 -4.051 1.00 97.44 207 LEU A O 1
ATOM 1600 N N . PRO A 1 208 ? 6.453 5.152 -3.881 1.00 94.81 208 PRO A N 1
ATOM 1601 C CA . PRO A 1 208 ? 7.160 6.314 -3.365 1.00 94.81 208 PRO A CA 1
ATOM 1602 C C . PRO A 1 208 ? 7.668 6.054 -1.938 1.00 94.81 208 PRO A C 1
ATOM 1604 O O . PRO A 1 208 ? 6.947 5.464 -1.131 1.00 94.81 208 PRO A O 1
ATOM 1607 N N . PRO A 1 209 ? 8.871 6.537 -1.575 1.00 90.44 209 PRO A N 1
ATOM 1608 C CA . PRO A 1 209 ? 9.440 6.372 -0.236 1.00 90.44 209 PRO A CA 1
ATOM 1609 C C . PRO A 1 209 ? 8.826 7.365 0.771 1.00 90.44 209 PRO A C 1
ATOM 1611 O O . PRO A 1 209 ? 9.539 8.102 1.448 1.00 90.44 209 PRO A O 1
ATOM 1614 N N . ILE A 1 210 ? 7.497 7.423 0.841 1.00 89.12 210 ILE A N 1
ATOM 1615 C CA . ILE A 1 210 ? 6.737 8.335 1.707 1.00 89.12 210 ILE A CA 1
ATOM 1616 C C . ILE A 1 210 ? 6.036 7.564 2.831 1.00 89.12 210 ILE A C 1
ATOM 1618 O O . ILE A 1 210 ? 6.013 6.330 2.838 1.00 89.12 210 ILE A O 1
ATOM 1622 N N . GLY A 1 211 ? 5.486 8.304 3.798 1.00 85.94 211 GLY A N 1
ATOM 1623 C CA . GLY A 1 211 ? 4.647 7.741 4.854 1.00 85.94 211 GLY A CA 1
ATOM 1624 C C . GLY A 1 211 ? 3.434 7.007 4.278 1.00 85.94 211 GLY A C 1
ATOM 1625 O O . GLY A 1 211 ? 2.858 7.419 3.270 1.00 85.94 211 GLY A O 1
ATOM 1626 N N . GLY A 1 212 ? 3.087 5.885 4.903 1.00 88.69 212 GLY A N 1
ATOM 1627 C CA . GLY A 1 212 ? 1.885 5.129 4.577 1.00 88.69 212 GLY A CA 1
ATOM 1628 C C . GLY A 1 212 ? 0.656 5.653 5.307 1.00 88.69 212 GLY A C 1
ATOM 1629 O O . GLY A 1 212 ? 0.673 6.728 5.897 1.00 88.69 212 GLY A O 1
ATOM 1630 N N . LEU A 1 213 ? -0.410 4.857 5.305 1.00 91.06 213 LEU A N 1
ATOM 1631 C CA . LEU A 1 213 ? -1.558 5.096 6.177 1.00 91.06 213 LEU A CA 1
ATOM 1632 C C . LEU A 1 213 ? -1.729 3.941 7.157 1.00 91.06 213 LEU A C 1
ATOM 1634 O O . LEU A 1 213 ? -1.377 2.793 6.876 1.00 91.06 213 LEU A O 1
ATOM 1638 N N . THR A 1 214 ? -2.301 4.251 8.315 1.00 93.12 214 THR A N 1
ATOM 1639 C CA . THR A 1 214 ? -2.690 3.252 9.306 1.00 93.12 214 THR A CA 1
ATOM 1640 C C . THR A 1 214 ? -4.168 3.405 9.630 1.00 93.12 214 THR A C 1
ATOM 1642 O O . THR A 1 214 ? -4.632 4.498 9.945 1.00 93.12 214 THR A O 1
ATOM 1645 N N . VAL A 1 215 ? -4.906 2.297 9.601 1.00 94.56 215 VAL A N 1
ATOM 1646 C CA . VAL A 1 215 ? -6.307 2.229 10.021 1.00 94.56 215 VAL A CA 1
ATOM 1647 C C . VAL A 1 215 ? -6.402 1.397 11.290 1.00 94.56 215 VAL A C 1
ATOM 1649 O O . VAL A 1 215 ? -5.866 0.291 11.364 1.00 94.56 215 VAL A O 1
ATOM 1652 N N . TYR A 1 216 ? -7.124 1.915 12.277 1.00 94.69 216 TYR A N 1
ATOM 1653 C CA . TYR A 1 216 ? -7.503 1.180 13.477 1.00 94.69 216 TYR A CA 1
ATOM 1654 C C . TYR A 1 216 ? -9.009 0.940 13.447 1.00 94.69 216 TYR A C 1
ATOM 1656 O O . TYR A 1 216 ? -9.797 1.883 13.501 1.00 94.69 216 TYR A O 1
ATOM 1664 N N . ILE A 1 217 ? -9.410 -0.323 13.338 1.00 95.69 217 ILE A N 1
ATOM 1665 C CA . ILE A 1 217 ? -10.814 -0.731 13.340 1.00 95.69 217 ILE A CA 1
ATOM 1666 C C . ILE A 1 217 ? -11.179 -1.151 14.758 1.00 95.69 217 ILE A C 1
ATOM 1668 O O . ILE A 1 217 ? -10.639 -2.124 15.291 1.00 95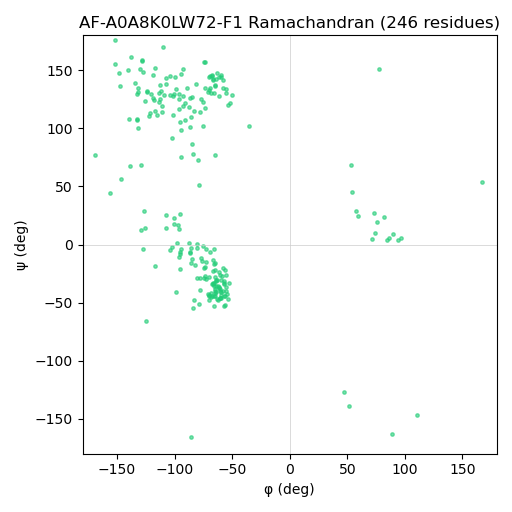.69 217 ILE A O 1
ATOM 1672 N N . PHE A 1 218 ? -12.105 -0.404 15.348 1.00 93.75 218 PHE A N 1
ATOM 1673 C CA . PHE A 1 218 ? -12.683 -0.670 16.657 1.00 93.75 218 PHE A CA 1
ATOM 1674 C C . PHE A 1 218 ? -13.930 -1.540 16.468 1.00 93.75 218 PHE A C 1
ATOM 1676 O O . PHE A 1 218 ? -14.860 -1.148 15.763 1.00 93.75 218 PHE A O 1
ATOM 1683 N N . GLY A 1 219 ? -13.952 -2.722 17.086 1.00 91.94 219 GLY A N 1
ATOM 1684 C CA . GLY A 1 219 ? -15.020 -3.704 16.880 1.00 91.94 219 GLY A CA 1
ATOM 1685 C C . GLY A 1 219 ? -14.763 -4.677 15.714 1.00 91.94 219 GLY A C 1
ATOM 1686 O O . GLY A 1 219 ? -13.614 -4.857 15.307 1.00 91.94 219 GLY A O 1
ATOM 1687 N N . PRO A 1 220 ? -15.810 -5.371 15.225 1.00 90.69 220 PRO A N 1
ATOM 1688 C CA . PRO A 1 220 ? -15.676 -6.467 14.261 1.00 90.69 220 PRO A CA 1
ATOM 1689 C C . PRO A 1 220 ? -15.329 -5.965 12.842 1.00 90.69 220 PRO A C 1
ATOM 1691 O O . PRO A 1 220 ? -16.147 -5.255 12.242 1.00 90.69 220 PRO A O 1
ATOM 1694 N N . PRO A 1 221 ? -14.161 -6.329 12.272 1.00 93.12 221 PRO A N 1
ATOM 1695 C CA . PRO A 1 221 ? -13.755 -5.891 10.933 1.00 93.12 221 PRO A CA 1
ATOM 1696 C C . PRO A 1 221 ? -14.664 -6.419 9.812 1.00 93.12 221 PRO A C 1
ATOM 1698 O O . PRO A 1 221 ? -14.766 -5.785 8.762 1.00 93.12 221 PRO A O 1
ATOM 1701 N N . GLU A 1 222 ? -15.399 -7.510 10.050 1.00 90.38 222 GLU A N 1
ATOM 1702 C CA . GLU A 1 222 ? -16.376 -8.093 9.120 1.00 90.38 222 GLU A CA 1
ATOM 1703 C C . GLU A 1 222 ? -17.462 -7.092 8.713 1.00 90.38 222 GLU A C 1
ATOM 1705 O O . GLU A 1 222 ? -17.992 -7.145 7.605 1.00 90.38 222 GLU A O 1
ATOM 1710 N N . ARG A 1 223 ? -17.806 -6.170 9.619 1.00 92.25 223 ARG A N 1
ATOM 1711 C CA . ARG A 1 223 ? -18.925 -5.237 9.451 1.00 92.25 223 ARG A CA 1
ATOM 1712 C C . ARG A 1 223 ? -18.557 -3.962 8.700 1.00 92.25 223 ARG A C 1
ATOM 1714 O O . ARG A 1 223 ? -19.444 -3.179 8.390 1.00 92.25 223 ARG A O 1
ATOM 1721 N N . VAL A 1 224 ? -17.277 -3.742 8.392 1.00 93.56 224 VAL A N 1
ATOM 1722 C CA . VAL A 1 224 ? -16.806 -2.499 7.750 1.00 93.56 224 VAL A CA 1
ATOM 1723 C C . VAL A 1 224 ? -17.413 -2.302 6.357 1.00 93.56 224 VAL A C 1
ATOM 1725 O O . VAL A 1 224 ? -17.624 -1.170 5.937 1.00 93.56 224 VAL A O 1
ATOM 1728 N N . SER A 1 225 ? -17.715 -3.389 5.646 1.00 91.25 225 SER A N 1
ATOM 1729 C CA . SER A 1 225 ? -18.339 -3.329 4.315 1.00 91.25 225 SER A CA 1
ATOM 1730 C C . SER A 1 225 ? -19.861 -3.523 4.327 1.00 91.25 225 SER A C 1
ATOM 1732 O O . SER A 1 225 ? -20.479 -3.503 3.266 1.00 91.25 225 SER A O 1
ATOM 1734 N N . ASP A 1 226 ? -20.480 -3.699 5.501 1.00 92.38 226 ASP A N 1
ATOM 1735 C CA . ASP A 1 226 ? -21.924 -3.928 5.615 1.00 92.38 226 ASP A CA 1
ATOM 1736 C C . ASP A 1 226 ? -22.692 -2.592 5.586 1.00 92.38 226 ASP A C 1
ATOM 1738 O O . ASP A 1 226 ? -22.577 -1.800 6.527 1.00 92.38 226 ASP A O 1
ATOM 1742 N N . PRO A 1 227 ? -23.525 -2.331 4.559 1.00 91.88 227 PRO A N 1
ATOM 1743 C CA . PRO A 1 227 ? -24.280 -1.082 4.453 1.00 91.88 227 PRO A CA 1
ATOM 1744 C C . PRO A 1 227 ? -25.355 -0.915 5.539 1.00 91.88 227 PRO A C 1
ATOM 1746 O O . PRO A 1 227 ? -25.885 0.183 5.705 1.00 91.88 227 PRO A O 1
ATOM 1749 N N . ASN A 1 228 ? -25.693 -1.973 6.283 1.00 95.88 228 ASN A N 1
ATOM 1750 C CA . ASN A 1 228 ? -26.674 -1.923 7.370 1.00 95.88 228 ASN A CA 1
ATOM 1751 C C . ASN A 1 228 ? -26.055 -1.517 8.715 1.00 95.88 228 ASN A C 1
ATOM 1753 O O . ASN A 1 228 ? -26.779 -1.308 9.694 1.00 95.88 228 ASN A O 1
ATOM 1757 N N . VAL A 1 229 ? -24.727 -1.405 8.789 1.00 95.62 229 VAL A N 1
ATOM 1758 C CA . VAL A 1 229 ? -24.006 -1.051 10.012 1.00 95.62 229 VAL A CA 1
ATOM 1759 C C . VAL A 1 229 ? -23.614 0.419 9.966 1.00 95.62 229 VAL A C 1
ATOM 1761 O O . VAL A 1 229 ? -23.015 0.906 9.011 1.00 95.62 229 VAL A O 1
ATOM 1764 N N . LYS A 1 230 ? -23.933 1.153 11.035 1.00 95.06 230 LYS A N 1
ATOM 1765 C CA . LYS A 1 230 ? -23.474 2.536 11.189 1.00 95.06 230 LYS A CA 1
ATOM 1766 C C . LYS A 1 230 ? -22.000 2.543 11.567 1.00 95.06 230 LYS A C 1
ATOM 1768 O O . LYS A 1 230 ? -21.624 1.989 12.598 1.00 95.06 230 LYS A O 1
ATOM 1773 N N . LEU A 1 231 ? -21.196 3.215 10.754 1.00 94.88 231 LEU A N 1
ATOM 1774 C CA . LEU A 1 231 ? -19.772 3.411 10.992 1.00 94.88 231 LEU A CA 1
ATOM 1775 C C . LEU A 1 231 ? -19.505 4.863 11.386 1.00 94.88 231 LEU A C 1
ATOM 1777 O O . LEU A 1 231 ? -20.120 5.786 10.852 1.00 94.88 231 LEU A O 1
ATOM 1781 N N . ALA A 1 232 ? -18.564 5.055 12.305 1.00 93.06 232 ALA A N 1
ATOM 1782 C CA . ALA A 1 232 ? -17.956 6.348 12.578 1.00 93.06 232 ALA A CA 1
ATOM 1783 C C . ALA A 1 232 ? -16.513 6.306 12.068 1.00 93.06 232 ALA A C 1
ATOM 1785 O O . ALA A 1 232 ? -15.768 5.385 12.399 1.00 93.06 232 ALA A O 1
ATOM 1786 N N . LEU A 1 233 ? -16.128 7.293 11.258 1.00 92.88 233 LEU A N 1
ATOM 1787 C CA . LEU A 1 233 ? -14.776 7.425 10.726 1.00 92.88 233 LEU A CA 1
ATOM 1788 C C . LEU A 1 233 ? -14.181 8.742 11.211 1.00 92.88 233 LEU A C 1
ATOM 1790 O O . LEU A 1 233 ? -14.750 9.809 10.990 1.00 92.88 233 LEU A O 1
ATOM 1794 N N . ARG A 1 234 ? -13.009 8.657 11.836 1.00 90.06 234 ARG A N 1
ATOM 1795 C CA . ARG A 1 234 ? -12.162 9.811 12.118 1.00 90.06 234 ARG A CA 1
ATOM 1796 C C . ARG A 1 234 ? -10.928 9.699 11.239 1.00 90.06 234 ARG A C 1
ATOM 1798 O O . ARG A 1 234 ? -10.181 8.734 11.354 1.00 90.06 234 ARG A O 1
ATOM 1805 N N . VAL A 1 235 ? -10.736 10.687 10.377 1.00 89.94 235 VAL A N 1
ATOM 1806 C CA . VAL A 1 235 ? -9.502 10.848 9.608 1.00 89.94 235 VAL A CA 1
ATOM 1807 C C . VAL A 1 235 ? -8.654 11.883 10.330 1.00 89.94 235 VAL A C 1
ATOM 1809 O O . VAL A 1 235 ? -9.159 12.919 10.762 1.00 89.94 235 VAL A O 1
ATOM 1812 N N . HIS A 1 236 ? -7.380 11.576 10.496 1.00 84.06 236 HIS A N 1
ATOM 1813 C CA . HIS A 1 236 ? -6.383 12.500 11.003 1.00 84.06 236 HIS A CA 1
ATOM 1814 C C . HIS A 1 236 ? -5.163 12.374 10.105 1.00 84.06 236 HIS A C 1
ATOM 1816 O O . HIS A 1 236 ? -4.829 11.263 9.694 1.00 84.06 236 HIS A O 1
ATOM 1822 N N . ASP A 1 237 ? -4.551 13.505 9.782 1.00 77.75 237 ASP A N 1
ATOM 1823 C CA . ASP A 1 237 ? -3.290 13.499 9.063 1.00 77.75 237 ASP A CA 1
ATOM 1824 C C . ASP A 1 237 ? -2.177 13.070 10.018 1.00 77.75 237 ASP A C 1
ATOM 1826 O O . ASP A 1 237 ? -2.130 13.509 11.169 1.00 77.75 237 ASP A O 1
ATOM 1830 N N . GLU A 1 238 ? -1.309 12.174 9.568 1.00 64.75 238 GLU A N 1
ATOM 1831 C CA . GLU A 1 238 ? -0.174 11.762 10.378 1.00 64.75 238 GLU A CA 1
ATOM 1832 C C . GLU A 1 238 ? 0.856 12.894 10.336 1.00 64.75 238 GLU A C 1
ATOM 1834 O O . GLU A 1 238 ? 1.575 13.061 9.352 1.00 64.75 238 GLU A O 1
ATOM 1839 N N . CYS A 1 239 ? 0.924 13.693 11.407 1.00 60.38 239 CYS A N 1
ATOM 1840 C CA . CYS A 1 239 ? 1.948 14.724 11.587 1.00 60.38 239 CYS A CA 1
ATOM 1841 C C . CYS A 1 239 ? 3.347 14.087 11.712 1.00 60.38 239 CYS A C 1
ATOM 1843 O O . CYS A 1 239 ? 3.919 14.006 12.796 1.00 60.38 239 CYS A O 1
ATOM 1845 N N . ASN A 1 240 ? 3.919 13.655 10.589 1.00 60.22 240 ASN A N 1
ATOM 1846 C CA . ASN A 1 240 ? 5.255 13.063 10.509 1.00 60.22 240 ASN A CA 1
ATOM 1847 C C . ASN A 1 240 ? 6.384 14.112 10.500 1.00 60.22 240 ASN A C 1
ATOM 1849 O O . ASN A 1 240 ? 7.558 13.753 10.445 1.00 60.22 240 ASN A O 1
ATOM 1853 N N . GLY A 1 241 ? 6.051 15.406 10.567 1.00 56.53 241 GLY A N 1
ATOM 1854 C CA . GLY A 1 241 ? 7.043 16.480 10.593 1.00 56.53 241 GLY A CA 1
ATOM 1855 C C . GLY A 1 241 ? 6.450 17.861 10.361 1.00 56.53 241 GLY A C 1
ATOM 1856 O O . GLY A 1 241 ? 6.908 18.538 9.449 1.00 56.53 241 GLY A O 1
ATOM 1857 N N . SER A 1 242 ? 5.434 18.240 11.149 1.00 51.94 242 SER A N 1
ATOM 1858 C CA . SER A 1 242 ? 4.718 19.523 11.050 1.00 51.94 242 SER A CA 1
ATOM 1859 C C . SER A 1 242 ? 5.650 20.683 10.657 1.00 51.94 242 SER A C 1
ATOM 1861 O O . SER A 1 242 ? 6.424 21.172 11.481 1.00 51.94 242 SER A O 1
ATOM 1863 N N . ASP A 1 243 ? 5.591 21.079 9.388 1.00 57.09 243 ASP A N 1
ATOM 1864 C CA . ASP A 1 243 ? 6.047 22.360 8.844 1.00 57.09 243 ASP A CA 1
ATOM 1865 C C . ASP A 1 243 ? 7.510 22.777 9.033 1.00 57.09 243 ASP A C 1
ATOM 1867 O O . ASP A 1 243 ? 7.802 23.973 9.048 1.00 57.09 243 ASP A O 1
ATOM 1871 N N . VAL A 1 244 ? 8.472 21.856 9.146 1.00 55.44 244 VAL A N 1
ATOM 1872 C CA . VAL A 1 244 ? 9.834 22.319 9.468 1.00 55.44 244 VAL A CA 1
ATOM 1873 C C . VAL A 1 244 ? 10.570 23.014 8.312 1.00 55.44 244 VAL A C 1
ATOM 1875 O O . VAL A 1 244 ? 11.367 23.884 8.632 1.00 55.44 244 VAL A O 1
ATOM 1878 N N . PHE A 1 245 ? 10.313 22.748 7.014 1.00 52.16 245 PHE A N 1
ATOM 1879 C CA . PHE A 1 245 ? 11.010 23.461 5.908 1.00 52.16 245 PHE A CA 1
ATOM 1880 C C . PHE A 1 245 ? 10.295 23.518 4.535 1.00 52.16 245 PHE A C 1
ATOM 1882 O O . PHE A 1 245 ? 10.957 23.326 3.518 1.00 52.16 245 PHE A O 1
ATOM 1889 N N . GLN A 1 246 ? 8.992 23.808 4.463 1.00 49.53 246 GLN A N 1
ATOM 1890 C CA . GLN A 1 246 ? 8.347 24.368 3.249 1.00 49.53 246 GLN A CA 1
ATOM 1891 C C . GLN A 1 246 ? 6.924 24.826 3.594 1.00 49.53 246 GLN A C 1
ATOM 1893 O O . GLN A 1 246 ? 5.948 24.112 3.395 1.00 49.53 246 GLN A O 1
ATOM 1898 N N . SER A 1 247 ? 6.842 25.983 4.249 1.00 45.62 247 SER A N 1
ATOM 1899 C CA . SER A 1 247 ? 5.588 26.584 4.691 1.00 45.62 247 SER A CA 1
ATOM 1900 C C . SER A 1 247 ? 4.945 27.396 3.562 1.00 45.62 247 SER A C 1
ATOM 1902 O O . SER A 1 247 ? 5.054 28.626 3.574 1.00 45.62 247 SER A O 1
ATOM 1904 N N . ASP A 1 248 ? 4.301 26.703 2.620 1.00 46.09 248 ASP A N 1
ATOM 1905 C CA . ASP A 1 248 ? 3.300 27.223 1.673 1.00 46.09 248 ASP A CA 1
ATOM 1906 C C . ASP A 1 248 ? 2.628 26.111 0.845 1.00 46.09 248 ASP A C 1
ATOM 1908 O O . ASP A 1 248 ? 3.312 25.430 0.048 1.00 46.09 248 ASP A O 1
#

pLDDT: mean 89.92, std 12.36, range [34.03, 98.44]

Sequence (248 aa):
LTTYPGQSVVDPITLNWGAADPEERGPIVVSRSGETLKKRNAIGAHGGSYSVYNALAIASGDLPPDFKPDFRNTQPTFDFPIQPAWGDASKIVAMDPFGHNIARYYKTHLDSGLDIRPTIAITRAHMRVSEIVTSIESGQLQVDGNVVINKEGDVRVTKVAVEPVWFLPGVAARFNVDEGVLRRALFEFTGGSYPELVTRPDVNVFLPPIGGLTVYIFGPPERVSDPNVKLALRVHDECNGSDVFQSD

Radius of gyration: 20.65 Å; Cα contacts (8 Å, |Δi|>4): 375; chains: 1; bounding box: 53×48×57 Å

Secondary structure (DSSP, 8-state):
----TT-S---PPP--TT-SSHHHH-------STTHHHH--EEE-TTGGGHHHHHHHHHHTSS-TT-----TT-S-SS-PPPPGGGG-TTT-SSS-TTTT-HHHHSHHHHHTT-----SEEEEEEEEE-HHHHHHHHTTSS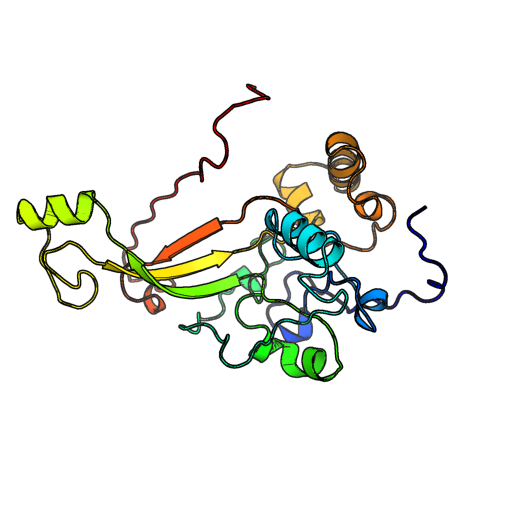---SSSB-STT-EEEEEEEEE---EEHHHHHHHHTS-HHHHHHHHHHHTTT--THHHH-TT--EEE-SS--EEEEEES-GGGGG-TTS----------SSTTSS---

Nearest PDB structures (foldseek):
  7eev-assembly1_A  TM=9.444E-01  e=8.114E-26  Rhodococcus wratislaviensis
  1v5z-assembly1_A  TM=2.110E-01  e=5.282E+00  Aliivibrio fischeri

Mean predicted aligned error: 5.77 Å

Solvent-accessible surface area (backbone atoms only — not comparable to full-atom values): 14656 Å² total; per-residue (Å²): 136,90,76,57,95,85,74,83,68,84,57,48,51,69,64,39,79,28,42,68,49,60,67,74,13,35,79,72,24,42,45,77,46,78,77,20,48,41,32,36,43,33,47,65,47,73,62,27,58,51,33,60,58,51,52,49,33,36,74,74,63,79,34,64,88,77,71,70,86,80,68,80,89,61,64,40,76,63,88,78,78,89,52,78,58,58,34,30,49,81,72,51,29,55,46,58,84,66,22,44,41,45,74,75,60,38,40,73,50,46,74,73,63,39,63,67,71,66,41,28,47,45,41,78,47,77,46,74,45,71,70,51,29,54,29,38,77,72,65,77,42,79,69,72,62,62,41,33,49,42,86,84,20,38,27,40,27,41,36,37,42,34,45,45,30,30,32,45,65,40,46,17,57,75,72,72,47,56,46,68,59,47,30,44,49,54,20,61,78,55,78,57,45,64,60,52,51,68,77,33,76,88,48,52,30,36,24,57,64,44,83,57,53,75,46,77,39,78,54,71,72,84,50,76,81,39,89,90,53,92,79,87,86,85,89,75,83,82,78,86,62,81,69,78,87,72,89,125